Protein AF-A0A3D4P790-F1 (afdb_monomer)

Solvent-accessible surface area (backbone atoms only — not comparable to full-atom values): 13900 Å² total; per-residue (Å²): 134,55,72,66,60,38,50,48,47,56,58,43,21,45,82,64,76,47,66,65,59,53,48,52,39,51,53,47,63,27,51,54,92,67,88,77,87,65,95,48,101,52,74,46,68,59,56,55,47,48,44,50,51,56,46,29,74,79,32,62,64,46,53,61,51,44,66,64,42,41,82,70,26,43,79,64,24,32,53,50,43,31,45,48,40,17,60,73,48,52,75,68,48,22,55,54,42,62,72,50,62,76,92,74,59,47,74,34,38,51,35,22,50,70,75,44,65,56,76,74,89,78,67,85,75,86,86,52,74,67,54,52,56,50,28,51,36,47,25,21,46,68,54,49,61,61,39,56,51,54,52,55,47,62,73,69,48,74,43,73,61,52,48,54,51,32,52,62,42,55,62,81,52,88,65,44,70,80,43,42,64,64,52,50,52,50,49,51,48,39,31,74,78,67,68,45,45,70,57,90,46,40,68,66,64,87,69,66,56,62,59,61,48,63,74,42,96,58,38,85,71,74,62,43,66,66,50,65,54,47,63,64,59,62,75,73,74,85,130

Structure (mmCIF, N/CA/C/O backbone):
data_AF-A0A3D4P790-F1
#
_entry.id   AF-A0A3D4P790-F1
#
loop_
_atom_site.group_PDB
_atom_site.id
_atom_site.type_symbol
_atom_site.label_atom_id
_atom_site.label_alt_id
_atom_site.label_comp_id
_atom_site.label_asym_id
_atom_site.label_entity_id
_atom_site.label_seq_id
_atom_site.pdbx_PDB_ins_code
_atom_site.Cartn_x
_atom_site.Cartn_y
_atom_site.Cartn_z
_atom_site.occupancy
_atom_site.B_iso_or_equiv
_atom_site.auth_seq_id
_atom_site.auth_comp_id
_atom_site.auth_asym_id
_atom_site.auth_atom_id
_atom_site.pdbx_PDB_model_num
ATOM 1 N N . MET A 1 1 ? -3.700 6.413 -21.506 1.00 85.88 1 MET A N 1
ATOM 2 C CA . MET A 1 1 ? -4.625 6.181 -20.381 1.00 85.88 1 MET A CA 1
ATOM 3 C C . MET A 1 1 ? -5.121 7.525 -19.858 1.00 85.88 1 MET A C 1
ATOM 5 O O . MET A 1 1 ? -4.370 8.493 -19.948 1.00 85.88 1 MET A O 1
ATOM 9 N N . ASP A 1 2 ? -6.362 7.602 -19.383 1.00 87.69 2 ASP A N 1
ATOM 10 C CA . ASP A 1 2 ? -6.923 8.758 -18.671 1.00 87.69 2 ASP A CA 1
ATOM 11 C C . ASP A 1 2 ? -7.099 8.447 -17.168 1.00 87.69 2 ASP A C 1
ATOM 13 O O . ASP A 1 2 ? -6.770 7.354 -16.705 1.00 87.69 2 ASP A O 1
ATOM 17 N N . HIS A 1 3 ? -7.585 9.419 -16.391 1.00 85.50 3 HIS A N 1
ATOM 18 C CA . HIS A 1 3 ? -7.754 9.268 -14.941 1.00 85.50 3 HIS A CA 1
ATOM 19 C C . HIS A 1 3 ? -8.775 8.181 -14.563 1.00 85.50 3 HIS A C 1
ATOM 21 O O . HIS A 1 3 ? -8.599 7.493 -13.558 1.00 85.50 3 HIS A O 1
ATOM 27 N N . GLU A 1 4 ? -9.833 8.002 -15.357 1.00 87.69 4 GLU A N 1
ATOM 28 C CA . GLU A 1 4 ? -10.851 6.988 -15.084 1.00 87.69 4 GLU A CA 1
ATOM 29 C C . GLU A 1 4 ? -10.280 5.581 -15.271 1.00 87.69 4 GLU A C 1
ATOM 31 O O . GLU A 1 4 ? -10.393 4.750 -14.371 1.00 87.69 4 GLU A O 1
ATOM 36 N N . ALA A 1 5 ? -9.594 5.334 -16.387 1.00 89.75 5 ALA A N 1
ATOM 37 C CA . ALA A 1 5 ? -8.944 4.056 -16.658 1.00 89.75 5 ALA A CA 1
ATOM 38 C C . ALA A 1 5 ? -7.854 3.721 -15.621 1.00 89.75 5 ALA A C 1
ATOM 40 O O . ALA A 1 5 ? -7.709 2.562 -15.221 1.00 89.75 5 ALA A O 1
ATOM 41 N N . PHE A 1 6 ? -7.125 4.728 -15.129 1.00 91.38 6 PHE A N 1
ATOM 42 C CA . PHE A 1 6 ? -6.180 4.556 -14.024 1.00 91.38 6 PHE A CA 1
ATOM 43 C C . PHE A 1 6 ? -6.883 4.090 -12.739 1.00 91.38 6 PHE A C 1
ATOM 45 O O . PHE A 1 6 ? -6.495 3.080 -12.149 1.00 91.38 6 PHE A O 1
ATOM 52 N N . ASN A 1 7 ? -7.957 4.775 -12.334 1.00 88.81 7 ASN A N 1
ATOM 53 C CA . ASN A 1 7 ? -8.711 4.411 -11.133 1.00 88.81 7 ASN A CA 1
ATOM 54 C C . ASN A 1 7 ? -9.366 3.037 -11.261 1.00 88.81 7 ASN A C 1
ATOM 56 O O . ASN A 1 7 ? -9.316 2.254 -10.315 1.00 88.81 7 ASN A O 1
ATOM 60 N N . GLN A 1 8 ? -9.927 2.711 -12.427 1.00 90.19 8 GLN A N 1
ATOM 61 C CA . GLN A 1 8 ? -10.489 1.387 -12.682 1.00 90.19 8 GLN A CA 1
ATOM 62 C C . GLN A 1 8 ? -9.430 0.292 -12.534 1.00 90.19 8 GLN A C 1
ATOM 64 O O . GLN A 1 8 ? -9.713 -0.742 -11.928 1.00 90.19 8 GLN A O 1
ATOM 69 N N . THR A 1 9 ? -8.209 0.540 -13.018 1.00 92.81 9 THR A N 1
ATOM 70 C CA . THR A 1 9 ? -7.091 -0.396 -12.851 1.00 92.81 9 THR A CA 1
ATOM 71 C C . THR A 1 9 ? -6.809 -0.631 -11.370 1.00 92.81 9 THR A C 1
ATOM 73 O O . THR A 1 9 ? -6.786 -1.775 -10.941 1.00 92.81 9 THR A O 1
ATOM 76 N N . LEU A 1 10 ? -6.668 0.417 -10.550 1.00 90.94 10 LEU A N 1
ATOM 77 C CA . LEU A 1 10 ? -6.330 0.236 -9.131 1.00 90.94 10 LEU A CA 1
ATOM 78 C C . LEU A 1 10 ? -7.493 -0.269 -8.256 1.00 90.94 10 LEU A C 1
ATOM 80 O O . LEU A 1 10 ? -7.250 -0.912 -7.239 1.00 90.94 10 LEU A O 1
ATOM 84 N N . GLN A 1 11 ? -8.746 0.008 -8.620 1.00 90.94 11 GLN A N 1
ATOM 85 C CA . GLN A 1 11 ? -9.923 -0.388 -7.832 1.00 90.94 11 GLN A CA 1
ATOM 86 C C . GLN A 1 11 ? -10.453 -1.783 -8.179 1.00 90.94 11 GLN A C 1
ATOM 88 O O . GLN A 1 11 ? -11.090 -2.427 -7.346 1.00 90.94 11 GLN A O 1
ATOM 93 N N . PHE A 1 12 ? -10.233 -2.247 -9.411 1.00 92.81 12 PHE A N 1
ATOM 94 C CA . PHE A 1 12 ? -10.863 -3.466 -9.920 1.00 92.81 12 PHE A CA 1
ATOM 95 C C . PHE A 1 12 ? -9.886 -4.440 -10.581 1.00 92.81 12 PHE A C 1
ATOM 97 O O . PHE A 1 12 ? -10.346 -5.3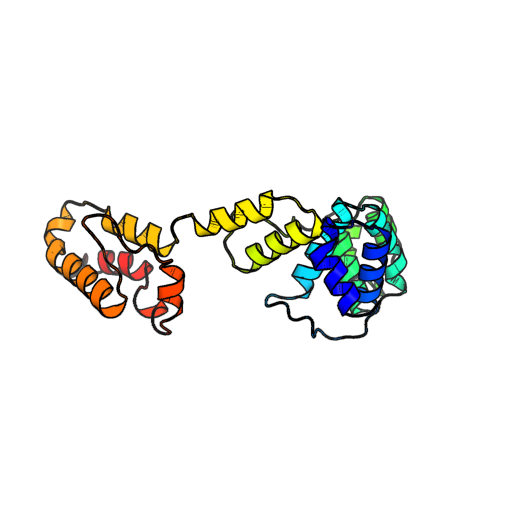65 -11.255 1.00 92.81 12 PHE A O 1
ATOM 104 N N . HIS A 1 13 ? -8.570 -4.292 -10.376 1.00 95.12 13 HIS A N 1
ATOM 105 C CA . HIS A 1 13 ? -7.567 -5.199 -10.954 1.00 95.12 13 HIS A CA 1
ATOM 106 C C . HIS A 1 13 ? -7.892 -6.668 -10.686 1.00 95.12 13 HIS A C 1
ATOM 108 O O . HIS A 1 13 ? -7.824 -7.480 -11.604 1.00 95.12 13 HIS A O 1
ATOM 114 N N . TYR A 1 14 ? -8.334 -7.003 -9.469 1.00 95.69 14 TYR A N 1
ATOM 115 C CA . TYR A 1 14 ? -8.668 -8.382 -9.097 1.00 95.69 14 TYR A CA 1
ATOM 116 C C . TYR A 1 14 ? -9.725 -9.038 -10.002 1.00 95.69 14 TYR A C 1
ATOM 118 O O . TYR A 1 14 ? -9.758 -10.260 -10.133 1.00 95.69 14 TYR A O 1
ATOM 126 N N 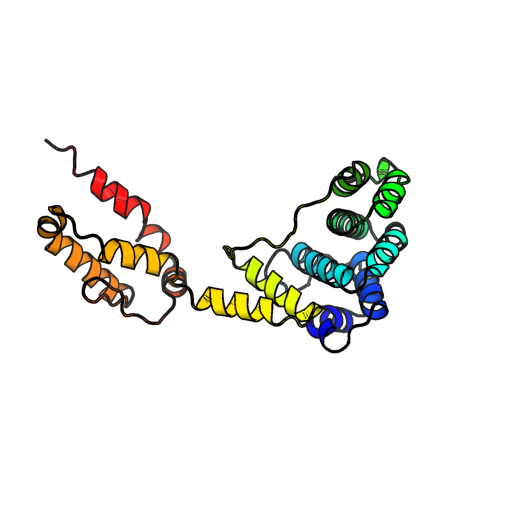. ARG A 1 15 ? -10.597 -8.244 -10.641 1.00 95.06 15 ARG A N 1
ATOM 127 C CA . ARG A 1 15 ? -11.652 -8.752 -11.533 1.00 95.06 15 ARG A CA 1
ATOM 128 C C . ARG A 1 15 ? -11.130 -9.127 -12.913 1.00 95.06 15 ARG A C 1
ATOM 130 O O . ARG A 1 15 ? -11.722 -9.978 -13.568 1.00 95.06 15 ARG A O 1
ATOM 137 N N . SER A 1 16 ? -10.069 -8.469 -13.368 1.00 93.06 16 SER A N 1
ATOM 138 C CA . SER A 1 16 ? -9.460 -8.710 -14.675 1.00 93.06 16 SER A CA 1
ATOM 139 C C . SER A 1 16 ? -7.957 -8.405 -14.623 1.00 93.06 16 SER A C 1
ATOM 141 O O . SER A 1 16 ? -7.524 -7.398 -15.191 1.00 93.06 16 SER A O 1
ATOM 143 N N . PRO A 1 17 ? -7.150 -9.252 -13.953 1.00 93.69 17 PRO A N 1
ATOM 144 C CA . PRO A 1 17 ? -5.736 -8.964 -13.744 1.00 93.69 17 PRO A CA 1
ATOM 145 C C . PRO A 1 17 ? -4.984 -8.895 -15.076 1.00 93.69 17 PRO A C 1
ATOM 147 O O . PRO A 1 17 ? -4.936 -9.878 -15.814 1.00 93.69 17 PRO A O 1
ATOM 150 N N . SER A 1 18 ? -4.357 -7.754 -15.369 1.00 95.44 18 SER A N 1
ATOM 151 C CA . SER A 1 18 ? -3.506 -7.582 -16.555 1.00 95.44 18 SER A CA 1
ATOM 152 C C . SER A 1 18 ? -2.185 -6.899 -16.185 1.00 95.44 18 SER A C 1
ATOM 154 O O . SER A 1 18 ? -2.206 -5.778 -15.664 1.00 95.44 18 SER A O 1
ATOM 156 N N . PRO A 1 19 ? -1.028 -7.540 -16.441 1.00 95.38 19 PRO A N 1
ATOM 157 C CA . PRO A 1 19 ? 0.268 -6.900 -16.238 1.00 95.38 19 PRO A CA 1
ATOM 158 C C . PRO A 1 19 ? 0.467 -5.699 -17.172 1.00 95.38 19 PRO A C 1
ATOM 160 O O . PRO A 1 19 ? 1.090 -4.717 -16.774 1.00 95.38 19 PRO A O 1
ATOM 163 N N . GLU A 1 20 ? -0.093 -5.734 -18.383 1.00 96.50 20 GLU A N 1
ATOM 164 C CA . GLU A 1 20 ? -0.032 -4.628 -19.341 1.00 96.50 20 GLU A CA 1
ATOM 165 C C . GLU A 1 20 ? -0.809 -3.410 -18.835 1.00 96.50 20 GLU A C 1
ATOM 167 O O . GLU A 1 20 ? -0.265 -2.308 -18.813 1.00 96.50 20 GLU A O 1
ATOM 172 N N . ALA A 1 21 ? -2.041 -3.605 -18.352 1.00 95.56 21 ALA A N 1
ATOM 173 C CA . ALA A 1 21 ? -2.839 -2.523 -17.777 1.00 95.56 21 ALA A CA 1
ATOM 174 C C . ALA A 1 21 ? -2.146 -1.896 -16.555 1.00 95.56 21 ALA A C 1
ATOM 176 O O . ALA A 1 21 ? -2.092 -0.673 -16.426 1.00 95.56 21 ALA A O 1
ATOM 177 N N . ALA A 1 22 ? -1.540 -2.720 -15.693 1.00 96.50 22 ALA A N 1
ATOM 178 C CA . ALA A 1 22 ? -0.764 -2.239 -14.554 1.00 96.50 22 ALA A CA 1
ATOM 179 C C . ALA A 1 22 ? 0.475 -1.431 -14.991 1.00 96.50 22 ALA A C 1
ATOM 181 O O . ALA A 1 22 ? 0.782 -0.394 -14.398 1.00 96.50 22 ALA A O 1
ATOM 182 N N . ALA A 1 23 ? 1.168 -1.864 -16.048 1.00 97.00 23 ALA A N 1
ATOM 183 C CA . ALA A 1 23 ? 2.312 -1.152 -16.611 1.00 97.00 23 ALA A CA 1
ATOM 184 C C . ALA A 1 23 ? 1.905 0.193 -17.236 1.00 97.00 23 ALA A C 1
ATOM 186 O O . ALA A 1 23 ? 2.596 1.199 -17.046 1.00 97.00 23 ALA A O 1
ATOM 187 N N . GLU A 1 24 ? 0.777 0.237 -17.948 1.00 95.94 24 GLU A N 1
ATOM 188 C CA . GLU A 1 24 ? 0.216 1.476 -18.493 1.00 95.94 24 GLU A CA 1
ATOM 189 C C . GLU A 1 24 ? -0.212 2.447 -17.389 1.00 95.94 24 GLU A C 1
ATOM 191 O O . GLU A 1 24 ? 0.076 3.642 -17.489 1.00 95.94 24 GLU A O 1
ATOM 196 N N . ALA A 1 25 ? -0.832 1.942 -16.320 1.00 95.19 25 ALA A N 1
ATOM 197 C CA . ALA A 1 25 ? -1.201 2.737 -15.155 1.00 95.19 25 ALA A CA 1
ATOM 198 C C . ALA A 1 25 ? 0.033 3.319 -14.454 1.00 95.19 25 ALA A C 1
ATOM 200 O O . ALA A 1 25 ? 0.042 4.505 -14.123 1.00 95.19 25 ALA A O 1
ATOM 201 N N . LEU A 1 26 ? 1.101 2.526 -14.283 1.00 95.75 26 LEU A N 1
ATOM 202 C CA . LEU A 1 26 ? 2.361 3.007 -13.711 1.00 95.75 26 LEU A CA 1
ATOM 203 C C . LEU A 1 26 ? 2.979 4.105 -14.579 1.00 95.75 26 LEU A C 1
ATOM 205 O O . LEU A 1 26 ? 3.324 5.167 -14.067 1.00 95.75 26 LEU A O 1
ATOM 209 N N . ARG A 1 27 ? 3.078 3.877 -15.896 1.00 95.31 27 ARG A N 1
ATOM 210 C CA . ARG A 1 27 ? 3.578 4.863 -16.868 1.00 95.31 27 ARG A CA 1
ATOM 211 C C . ARG A 1 27 ? 2.781 6.159 -16.796 1.00 95.31 27 ARG A C 1
ATOM 213 O O . ARG A 1 27 ? 3.377 7.232 -16.724 1.00 95.31 27 ARG A O 1
ATOM 220 N N . TRP A 1 28 ? 1.452 6.069 -16.804 1.00 92.50 28 TRP A N 1
ATOM 221 C CA . TRP A 1 28 ? 0.576 7.231 -16.686 1.00 92.50 28 TRP A CA 1
ATOM 222 C C . TRP A 1 28 ? 0.841 7.992 -15.384 1.00 92.50 28 TRP A C 1
ATOM 224 O O . TRP A 1 28 ? 1.079 9.195 -15.429 1.00 92.50 28 TRP A O 1
ATOM 234 N N . TRP A 1 29 ? 0.914 7.289 -14.251 1.00 91.62 29 TRP A N 1
ATOM 235 C CA . TRP A 1 29 ? 1.159 7.879 -12.934 1.00 91.62 29 TRP A CA 1
ATOM 236 C C . TRP A 1 29 ? 2.456 8.692 -12.869 1.00 91.62 29 TRP A C 1
ATOM 238 O O . TRP A 1 29 ? 2.455 9.822 -12.390 1.00 91.62 29 TRP A O 1
ATOM 248 N N . VAL A 1 30 ? 3.563 8.144 -13.378 1.00 92.62 30 VAL A N 1
ATOM 249 C CA . VAL A 1 30 ? 4.899 8.755 -13.225 1.00 92.62 30 VAL A CA 1
ATOM 250 C C . VAL A 1 30 ? 5.237 9.803 -14.288 1.00 92.62 30 VAL A C 1
ATOM 252 O O . VAL A 1 30 ? 6.198 10.558 -14.131 1.00 92.62 30 VAL A O 1
ATOM 255 N N . THR A 1 31 ? 4.456 9.862 -15.369 1.00 90.56 31 THR A N 1
ATOM 256 C CA . THR A 1 31 ? 4.621 10.856 -16.443 1.00 90.56 31 THR A CA 1
ATOM 257 C C . THR A 1 31 ? 3.583 11.975 -16.383 1.00 90.56 31 THR A C 1
ATOM 259 O O . THR A 1 31 ? 3.857 13.079 -16.862 1.00 90.56 31 THR A O 1
ATOM 262 N N . ALA A 1 32 ? 2.422 11.743 -15.760 1.00 82.38 32 ALA A N 1
ATOM 263 C CA . ALA A 1 32 ? 1.391 12.759 -15.598 1.00 82.38 32 ALA A CA 1
ATOM 264 C C . ALA A 1 32 ? 1.947 13.994 -14.872 1.00 82.38 32 ALA A C 1
ATOM 266 O O . ALA A 1 32 ? 2.549 13.916 -13.802 1.00 82.38 32 ALA A O 1
ATOM 267 N N . SER A 1 33 ? 1.736 15.173 -15.458 1.00 60.28 33 SER A N 1
ATOM 268 C CA . SER A 1 33 ? 2.217 16.455 -14.924 1.00 60.28 33 SER A CA 1
ATOM 269 C C . SER A 1 33 ? 1.292 17.031 -13.843 1.00 60.28 33 SER A C 1
ATOM 271 O O . SER A 1 33 ? 1.075 18.241 -13.807 1.00 60.28 33 SER A O 1
ATOM 273 N N . HIS A 1 34 ? 0.642 16.199 -13.025 1.00 62.22 34 HIS A N 1
ATOM 274 C CA . HIS A 1 34 ? -0.432 16.657 -12.139 1.00 62.22 34 HIS A CA 1
ATOM 275 C C . HIS A 1 34 ? 0.010 16.661 -10.671 1.00 62.22 34 HIS A C 1
ATOM 277 O O . HIS A 1 34 ? 0.253 15.594 -10.105 1.00 62.22 34 HIS A O 1
ATOM 283 N N . PRO A 1 35 ? 0.062 17.833 -10.008 1.00 49.44 35 PRO A N 1
ATOM 284 C CA . PRO A 1 35 ? 0.069 17.880 -8.558 1.00 49.44 35 PRO A CA 1
ATOM 285 C C . PRO A 1 35 ? -1.325 17.464 -8.068 1.00 49.44 35 PRO A C 1
ATOM 287 O O . PRO A 1 35 ? -2.250 18.264 -8.051 1.00 49.44 35 PRO A O 1
ATOM 290 N N . MET A 1 36 ? -1.466 16.177 -7.743 1.00 52.50 36 MET A N 1
ATOM 291 C CA . MET A 1 36 ? -2.461 15.603 -6.829 1.00 52.50 36 MET A CA 1
ATOM 292 C C . MET A 1 36 ? -3.847 16.286 -6.786 1.00 52.50 36 MET A C 1
ATOM 294 O O . MET A 1 36 ? -4.139 17.065 -5.882 1.00 52.50 36 MET A O 1
ATOM 298 N N . GLN A 1 37 ? -4.748 15.891 -7.686 1.00 45.75 37 GLN A N 1
ATOM 299 C CA . GLN A 1 37 ? -6.198 15.903 -7.418 1.00 45.75 37 GLN A CA 1
ATOM 300 C C . GLN A 1 37 ? -6.740 14.473 -7.347 1.00 45.75 37 GLN A C 1
ATOM 302 O O . GLN A 1 37 ? -7.826 14.171 -7.825 1.00 45.75 37 GLN A O 1
ATOM 307 N N . VAL A 1 38 ? -5.947 13.559 -6.791 1.00 49.88 38 VAL A N 1
ATOM 308 C CA . VAL A 1 38 ? -6.438 12.216 -6.512 1.00 49.88 38 VAL A CA 1
ATOM 309 C C . VAL A 1 38 ? -7.079 12.279 -5.136 1.00 49.88 38 VAL A C 1
ATOM 311 O O . VAL A 1 38 ? -6.377 12.451 -4.137 1.00 49.88 38 VAL A O 1
ATOM 314 N N . GLU A 1 39 ? -8.409 12.241 -5.100 1.00 42.12 39 GLU A N 1
ATOM 315 C CA . GLU A 1 39 ? -9.221 12.229 -3.882 1.00 42.12 39 GLU A CA 1
ATOM 316 C C . GLU A 1 39 ? -8.989 10.922 -3.105 1.00 42.12 39 GLU A C 1
ATOM 318 O O . GLU A 1 39 ? -9.809 10.011 -3.115 1.00 42.12 39 GLU A O 1
ATOM 323 N N . PHE A 1 40 ? -7.848 10.805 -2.426 1.00 43.56 40 PHE A N 1
ATOM 324 C CA . PHE A 1 40 ? -7.662 9.821 -1.366 1.00 43.56 40 PHE A CA 1
ATOM 325 C C . PHE A 1 40 ? -7.430 10.561 -0.047 1.00 43.56 40 PHE A C 1
ATOM 327 O O . PHE A 1 40 ? -6.545 11.410 0.067 1.00 43.56 40 PHE A O 1
ATOM 334 N N . HIS A 1 41 ? -8.238 10.242 0.965 1.00 40.78 41 HIS A N 1
ATOM 335 C CA . HIS A 1 41 ? -8.270 10.913 2.272 1.00 40.78 41 HIS A CA 1
ATOM 336 C C . HIS A 1 41 ? -7.115 10.542 3.233 1.00 40.78 41 HIS A C 1
ATOM 338 O O . HIS A 1 41 ? -7.171 10.816 4.428 1.00 40.78 41 HIS A O 1
ATOM 344 N N . ALA A 1 42 ? -6.007 10.023 2.715 1.00 47.16 42 ALA A N 1
ATOM 345 C CA . ALA A 1 42 ? -4.717 9.900 3.392 1.00 47.16 42 ALA A CA 1
ATOM 346 C C . ALA A 1 42 ? -3.625 10.117 2.340 1.00 47.16 42 ALA A C 1
ATOM 348 O O . ALA A 1 42 ? -3.904 9.871 1.173 1.00 47.16 42 ALA A O 1
ATOM 349 N N . ASN A 1 43 ? -2.420 10.576 2.725 1.00 59.19 43 ASN A N 1
ATOM 350 C CA . ASN A 1 43 ? -1.315 10.950 1.816 1.00 59.19 43 ASN A CA 1
ATOM 351 C C . ASN A 1 43 ? -1.313 10.097 0.519 1.00 59.19 43 ASN A C 1
ATOM 353 O O . ASN A 1 43 ? -0.787 8.979 0.545 1.00 59.19 43 ASN A O 1
ATOM 357 N N . PRO A 1 44 ? -1.925 10.582 -0.585 1.00 60.38 44 PRO A N 1
ATOM 358 C CA . PRO A 1 44 ? -2.368 9.739 -1.705 1.00 60.38 44 PRO A CA 1
ATOM 359 C C . PRO A 1 44 ? -1.202 9.014 -2.372 1.00 60.38 44 PRO A C 1
ATOM 361 O O . PRO A 1 44 ? -1.348 7.903 -2.875 1.00 60.38 44 PRO A O 1
ATOM 364 N N . CYS A 1 45 ? -0.008 9.600 -2.287 1.00 67.44 45 CYS A N 1
ATOM 365 C CA . CYS A 1 45 ? 1.228 9.004 -2.764 1.00 67.44 45 CYS A CA 1
ATOM 366 C C . CYS A 1 45 ? 1.552 7.664 -2.087 1.00 67.44 45 CYS A C 1
ATOM 368 O O . CYS A 1 45 ? 2.083 6.780 -2.748 1.00 67.44 45 CYS A O 1
ATOM 370 N N . ASN A 1 46 ? 1.247 7.489 -0.795 1.00 78.44 46 ASN A N 1
ATOM 371 C CA . ASN A 1 46 ? 1.530 6.237 -0.085 1.00 78.44 46 ASN A CA 1
ATOM 372 C C . ASN A 1 46 ? 0.533 5.126 -0.445 1.00 78.44 46 ASN A C 1
ATOM 374 O O . ASN A 1 46 ? 0.941 3.970 -0.520 1.00 78.44 46 ASN A O 1
ATOM 378 N N . LEU A 1 47 ? -0.739 5.463 -0.690 1.00 84.06 47 LEU A N 1
ATOM 379 C CA . LEU A 1 47 ? -1.750 4.488 -1.113 1.00 84.06 47 LEU A CA 1
ATOM 380 C C . LEU A 1 47 ? -1.469 3.986 -2.525 1.00 84.06 47 LEU A C 1
ATOM 382 O O . LEU A 1 47 ? -1.415 2.781 -2.745 1.00 84.06 47 LEU A O 1
ATOM 386 N N . VAL A 1 48 ? -1.190 4.897 -3.461 1.00 90.31 48 VAL A N 1
ATOM 387 C CA . VAL A 1 48 ? -0.838 4.513 -4.834 1.00 90.31 48 VAL A CA 1
ATOM 388 C C . VAL A 1 48 ? 0.484 3.740 -4.871 1.00 90.31 48 VAL A C 1
ATOM 390 O O . VAL A 1 48 ? 0.583 2.732 -5.565 1.00 90.31 48 VAL A O 1
ATOM 393 N N . LEU A 1 49 ? 1.484 4.145 -4.078 1.00 92.06 49 LEU A N 1
ATOM 394 C CA . LEU A 1 49 ? 2.718 3.370 -3.905 1.00 92.06 49 LEU A CA 1
ATOM 395 C C . LEU A 1 49 ? 2.422 1.945 -3.429 1.00 92.06 49 LEU A C 1
ATOM 397 O O . LEU A 1 49 ? 2.946 0.994 -4.002 1.00 92.06 49 LEU A O 1
ATOM 401 N N . TYR A 1 50 ? 1.580 1.795 -2.406 1.00 92.38 50 TYR A N 1
ATOM 402 C CA . TYR A 1 50 ? 1.222 0.483 -1.883 1.00 92.38 50 TYR A CA 1
ATOM 403 C C . TYR A 1 50 ? 0.447 -0.363 -2.899 1.00 92.38 50 TYR A C 1
ATOM 405 O O . TYR A 1 50 ? 0.759 -1.539 -3.062 1.00 92.38 50 TYR A O 1
ATOM 413 N N . ALA A 1 51 ? -0.472 0.241 -3.656 1.00 94.00 51 ALA A N 1
ATOM 414 C CA . ALA A 1 51 ? -1.174 -0.435 -4.744 1.00 94.00 51 ALA A CA 1
ATOM 415 C C . ALA A 1 51 ? -0.190 -1.017 -5.771 1.00 94.00 51 ALA A C 1
ATOM 417 O O . ALA A 1 51 ? -0.298 -2.186 -6.138 1.00 94.00 51 ALA A O 1
ATOM 418 N N . PHE A 1 52 ? 0.817 -0.238 -6.184 1.00 96.38 52 PHE A N 1
ATOM 419 C CA . PHE A 1 52 ? 1.844 -0.729 -7.103 1.00 96.38 52 PHE A CA 1
ATOM 420 C C . PHE A 1 52 ? 2.750 -1.796 -6.486 1.00 96.38 52 PHE A C 1
ATOM 422 O O . PHE A 1 52 ? 3.166 -2.702 -7.202 1.00 96.38 52 PHE A O 1
ATOM 429 N N . ILE A 1 53 ? 3.021 -1.745 -5.177 1.00 95.56 53 ILE A N 1
ATOM 430 C CA . ILE A 1 53 ? 3.731 -2.822 -4.469 1.00 95.56 53 ILE A CA 1
ATOM 431 C C . ILE A 1 53 ? 2.935 -4.130 -4.561 1.00 95.56 53 ILE A C 1
ATOM 433 O O . ILE A 1 53 ? 3.488 -5.130 -5.009 1.00 95.56 53 ILE A O 1
ATOM 437 N N . CYS A 1 54 ? 1.637 -4.114 -4.240 1.00 95.69 54 CYS A N 1
ATOM 438 C CA . CYS A 1 54 ? 0.770 -5.289 -4.384 1.00 95.69 54 CYS A CA 1
ATOM 439 C C . CYS A 1 54 ? 0.704 -5.776 -5.841 1.00 95.69 54 CYS A C 1
ATOM 441 O O . CYS A 1 54 ? 0.777 -6.973 -6.110 1.00 95.69 54 CYS A O 1
ATOM 443 N N . LEU A 1 55 ? 0.615 -4.853 -6.804 1.00 97.31 55 LEU A N 1
ATOM 444 C CA . LEU A 1 55 ? 0.637 -5.200 -8.225 1.00 97.31 55 LEU A CA 1
ATOM 445 C C . LEU A 1 55 ? 1.950 -5.872 -8.629 1.00 97.31 55 LEU A C 1
ATOM 447 O O . LEU A 1 55 ? 1.915 -6.798 -9.428 1.00 97.31 55 LEU A O 1
ATOM 451 N N . ALA A 1 56 ? 3.091 -5.443 -8.091 1.00 96.88 56 ALA A N 1
ATOM 452 C CA . ALA A 1 56 ? 4.395 -6.034 -8.383 1.00 96.88 56 ALA A CA 1
ATOM 453 C C . ALA A 1 56 ? 4.568 -7.431 -7.774 1.00 96.88 56 ALA A C 1
ATOM 455 O O . ALA A 1 56 ? 5.265 -8.262 -8.351 1.00 96.88 56 ALA A O 1
ATOM 456 N N . GLU A 1 57 ? 3.916 -7.706 -6.642 1.00 94.56 57 GLU A N 1
ATOM 457 C CA . GLU A 1 57 ? 3.854 -9.055 -6.070 1.00 94.56 57 GLU A CA 1
ATOM 458 C C . GLU A 1 57 ? 3.072 -10.017 -6.983 1.00 94.56 57 GLU A C 1
ATOM 460 O O . GLU A 1 57 ? 3.475 -11.168 -7.145 1.00 94.56 57 GLU A O 1
ATOM 465 N N . LEU A 1 58 ? 2.000 -9.541 -7.632 1.00 96.12 58 LEU A N 1
ATOM 466 C CA . LEU A 1 58 ? 1.246 -10.315 -8.630 1.00 96.12 58 LEU A CA 1
ATOM 467 C C . LEU A 1 58 ? 1.966 -10.396 -9.984 1.00 96.12 58 LEU A C 1
ATOM 469 O O . LEU A 1 58 ? 1.951 -11.435 -10.641 1.00 96.12 58 LEU A O 1
ATOM 473 N N . HIS A 1 59 ? 2.593 -9.293 -10.393 1.00 97.12 59 HIS A N 1
ATOM 474 C CA . HIS A 1 59 ? 3.208 -9.090 -11.702 1.00 97.12 59 HIS A CA 1
ATOM 475 C C . HIS A 1 59 ? 4.656 -8.600 -11.547 1.00 97.12 59 HIS A C 1
ATOM 477 O O . HIS A 1 59 ? 4.929 -7.409 -11.733 1.00 97.12 59 HIS A O 1
ATOM 483 N N . PRO A 1 60 ? 5.625 -9.497 -11.267 1.00 97.00 60 PRO A N 1
ATOM 484 C CA . PRO A 1 60 ? 7.024 -9.110 -11.041 1.00 97.00 60 PRO A CA 1
ATOM 485 C C . PRO A 1 60 ? 7.686 -8.379 -12.219 1.00 97.00 60 PRO A C 1
ATOM 487 O O . PRO A 1 60 ? 8.684 -7.679 -12.044 1.00 97.00 60 PRO A O 1
ATOM 490 N N . SER A 1 61 ? 7.123 -8.494 -13.427 1.00 96.88 61 SER A N 1
ATOM 491 C CA . SER A 1 61 ? 7.548 -7.728 -14.604 1.00 96.88 61 SER A CA 1
ATOM 492 C C . SER A 1 61 ? 7.480 -6.212 -14.390 1.00 96.88 61 SER A C 1
ATOM 494 O O . SER A 1 61 ? 8.291 -5.494 -14.978 1.00 96.88 61 SER A O 1
ATOM 496 N N . LEU A 1 62 ? 6.608 -5.721 -13.498 1.00 97.56 62 LEU A N 1
ATOM 497 C CA . LEU A 1 62 ? 6.502 -4.298 -13.162 1.00 97.56 62 LEU A CA 1
ATOM 498 C C . LEU A 1 62 ? 7.792 -3.721 -12.578 1.00 97.56 62 LEU A C 1
ATOM 500 O O . LEU A 1 62 ? 8.064 -2.538 -12.774 1.00 97.56 62 LEU A O 1
ATOM 504 N N . ILE A 1 63 ? 8.624 -4.541 -11.928 1.00 97.88 63 ILE A N 1
ATOM 505 C CA . ILE A 1 63 ? 9.946 -4.116 -11.451 1.00 97.88 63 ILE A CA 1
ATOM 506 C C . ILE A 1 63 ? 10.796 -3.674 -12.650 1.00 97.88 63 ILE A C 1
ATOM 508 O O . ILE A 1 63 ? 11.307 -2.556 -12.670 1.00 97.88 63 ILE A O 1
ATOM 512 N N . ARG A 1 64 ? 10.865 -4.490 -13.709 1.00 97.56 64 ARG A N 1
ATOM 513 C CA . ARG A 1 64 ? 11.616 -4.143 -14.929 1.00 97.56 64 ARG A CA 1
ATOM 514 C C . ARG A 1 64 ? 10.989 -2.966 -15.672 1.00 97.56 64 ARG A C 1
ATOM 516 O O . ARG A 1 64 ? 11.708 -2.094 -16.151 1.00 97.56 64 ARG A O 1
ATOM 523 N N . THR A 1 65 ? 9.659 -2.909 -15.743 1.00 97.44 65 THR A N 1
ATOM 524 C CA . THR A 1 65 ? 8.947 -1.764 -16.327 1.00 97.44 65 THR A CA 1
ATOM 525 C C . THR A 1 65 ? 9.299 -0.465 -15.604 1.00 97.44 65 THR A C 1
ATOM 527 O O . THR A 1 65 ? 9.570 0.541 -16.252 1.00 97.44 65 THR A O 1
ATOM 530 N N . SER A 1 66 ? 9.353 -0.477 -14.271 1.00 97.12 66 SER A N 1
ATOM 531 C CA . SER A 1 66 ? 9.669 0.713 -13.477 1.00 97.12 66 SER A CA 1
ATOM 532 C C . SER A 1 66 ? 11.088 1.242 -13.734 1.00 97.12 66 SER A C 1
ATOM 534 O O . SER A 1 66 ? 11.291 2.450 -13.839 1.00 97.12 66 SER A O 1
ATOM 536 N N . GLU A 1 67 ? 12.058 0.349 -13.935 1.00 96.75 67 GLU A N 1
ATOM 537 C CA . GLU A 1 67 ? 13.443 0.699 -14.270 1.00 96.75 67 GLU A CA 1
ATOM 538 C C . GLU A 1 67 ? 13.580 1.329 -15.660 1.00 96.75 67 GLU A C 1
ATOM 540 O O . GLU A 1 67 ? 14.406 2.226 -15.850 1.00 96.75 67 GLU A O 1
ATOM 545 N N . GLN A 1 68 ? 12.777 0.862 -16.623 1.00 96.00 68 GLN A N 1
ATOM 546 C CA . GLN A 1 68 ? 12.705 1.414 -17.980 1.00 96.00 68 GLN A CA 1
ATOM 547 C C . GLN A 1 68 ? 12.039 2.794 -17.982 1.00 96.00 68 GLN A C 1
ATOM 549 O O . GLN A 1 68 ? 12.530 3.716 -18.626 1.00 96.00 68 GLN A O 1
ATOM 554 N N . LEU A 1 69 ? 10.956 2.951 -17.215 1.00 96.00 69 LEU A N 1
ATOM 555 C CA . LEU A 1 69 ? 10.204 4.203 -17.114 1.00 96.00 69 LEU A CA 1
ATOM 556 C C . LEU A 1 69 ? 10.962 5.326 -16.404 1.00 96.00 69 LEU A C 1
ATOM 558 O O . LEU A 1 69 ? 10.581 6.483 -16.542 1.00 96.00 69 LEU A O 1
ATOM 562 N N . TYR A 1 70 ? 12.014 5.016 -15.647 1.00 94.69 70 TYR A N 1
ATOM 563 C CA . TYR A 1 70 ? 12.726 6.001 -14.831 1.00 94.69 70 TYR A CA 1
ATOM 564 C C . TYR A 1 70 ? 13.244 7.203 -15.632 1.00 94.69 70 TYR A C 1
ATOM 566 O O . TYR A 1 70 ? 13.103 8.340 -15.194 1.00 94.69 70 TYR A O 1
ATOM 574 N N . GLU A 1 71 ? 13.807 6.971 -16.818 1.00 91.31 71 GLU A N 1
ATOM 575 C CA . GLU A 1 71 ? 14.325 8.056 -17.668 1.00 91.31 71 GLU A CA 1
ATOM 576 C C . GLU A 1 71 ? 13.209 8.847 -18.365 1.00 91.31 71 GLU A C 1
ATOM 578 O O . GLU A 1 71 ? 13.401 9.996 -18.751 1.00 91.31 71 GLU A O 1
ATOM 583 N N . GLU A 1 72 ? 12.035 8.238 -18.531 1.00 92.44 72 GLU A N 1
ATOM 584 C CA . GLU A 1 72 ? 10.868 8.869 -19.154 1.00 92.44 72 GLU A CA 1
ATOM 585 C C . GLU A 1 72 ? 10.027 9.666 -18.143 1.00 92.44 72 GLU A C 1
ATOM 587 O O . GLU A 1 72 ? 9.246 10.542 -18.522 1.00 92.44 72 GLU A O 1
ATOM 592 N N . ALA A 1 73 ? 10.156 9.347 -16.854 1.00 91.94 73 ALA A N 1
ATOM 593 C CA . ALA A 1 73 ? 9.418 9.976 -15.774 1.00 91.94 73 ALA A CA 1
ATOM 594 C C . ALA A 1 73 ? 9.902 11.409 -15.504 1.00 91.94 73 ALA A C 1
ATOM 596 O O . ALA A 1 73 ? 11.074 11.748 -15.664 1.00 91.94 73 ALA A O 1
ATOM 597 N N . ASN A 1 74 ? 8.991 12.258 -15.021 1.00 88.31 74 ASN A N 1
ATOM 598 C CA . ASN A 1 74 ? 9.378 13.567 -14.494 1.00 88.31 74 ASN A CA 1
ATOM 599 C C . ASN A 1 74 ? 10.125 13.416 -13.149 1.00 88.31 74 ASN A C 1
ATOM 601 O O . ASN A 1 74 ? 10.149 12.334 -12.565 1.00 88.31 74 ASN A O 1
ATOM 605 N N . SER A 1 75 ? 10.717 14.492 -12.620 1.00 87.06 75 SER A N 1
ATOM 606 C CA . SER A 1 75 ? 11.532 14.431 -11.390 1.00 87.06 75 SER A CA 1
ATOM 607 C C . SER A 1 75 ? 10.786 13.856 -10.179 1.00 87.06 75 SER A C 1
ATOM 609 O O . SER A 1 75 ? 11.363 13.136 -9.362 1.00 87.06 75 SER A O 1
ATOM 611 N N . TRP A 1 76 ? 9.487 14.135 -10.067 1.00 87.06 76 TRP A N 1
ATOM 612 C CA . TRP A 1 76 ? 8.644 13.548 -9.032 1.00 87.06 76 TRP A CA 1
ATOM 613 C C . TRP A 1 76 ? 8.407 12.052 -9.281 1.00 87.06 76 TRP A C 1
ATOM 615 O O . TRP A 1 76 ? 8.556 11.247 -8.362 1.00 87.06 76 TRP A O 1
ATOM 625 N N . GLY A 1 77 ? 8.110 11.669 -10.525 1.00 90.31 77 GLY A N 1
ATOM 626 C CA . GLY A 1 77 ? 7.916 10.283 -10.940 1.00 90.31 77 GLY A CA 1
ATOM 627 C C . GLY A 1 77 ? 9.174 9.436 -10.748 1.00 90.31 77 GLY A C 1
ATOM 628 O O . GLY A 1 77 ? 9.083 8.310 -10.272 1.00 90.31 77 GLY A O 1
ATOM 629 N N . GLN A 1 78 ? 10.357 9.995 -11.001 1.00 91.81 78 GLN A N 1
ATOM 630 C CA . GLN A 1 78 ? 11.643 9.375 -10.671 1.00 91.81 78 GLN A CA 1
ATOM 631 C C . GLN A 1 78 ? 11.775 9.101 -9.169 1.00 91.81 78 GLN A C 1
ATOM 633 O O . GLN A 1 78 ? 12.145 7.996 -8.768 1.00 91.81 78 GLN A O 1
ATOM 638 N N . GLY A 1 79 ? 11.407 10.070 -8.324 1.00 89.38 79 GLY A N 1
ATOM 639 C CA . GLY A 1 79 ? 11.338 9.876 -6.874 1.00 89.38 79 GLY A CA 1
ATOM 640 C C . GLY A 1 79 ? 10.370 8.757 -6.476 1.00 89.38 79 GLY A C 1
ATOM 641 O O . GLY A 1 79 ? 10.713 7.902 -5.660 1.00 89.38 79 GLY A O 1
ATOM 642 N N . PHE A 1 80 ? 9.187 8.714 -7.094 1.00 92.00 80 PHE A N 1
ATOM 643 C CA . PHE A 1 80 ? 8.202 7.657 -6.870 1.00 92.00 80 PHE A CA 1
ATOM 644 C C . PHE A 1 80 ? 8.736 6.273 -7.268 1.00 92.00 80 PHE A C 1
ATOM 646 O O . PHE A 1 80 ? 8.645 5.337 -6.477 1.00 92.00 80 PHE A O 1
ATOM 653 N N . LEU A 1 81 ? 9.325 6.142 -8.461 1.00 94.94 81 LEU A N 1
ATOM 654 C CA . LEU A 1 81 ? 9.872 4.883 -8.975 1.00 94.94 81 LEU A CA 1
ATOM 655 C C . LEU A 1 81 ? 11.037 4.377 -8.124 1.00 94.94 81 LEU A C 1
ATOM 657 O O . LEU A 1 81 ? 11.087 3.191 -7.807 1.00 94.94 81 LEU A O 1
ATOM 661 N N . ALA A 1 82 ? 11.941 5.267 -7.703 1.00 94.06 82 ALA A N 1
ATOM 662 C CA . ALA A 1 82 ? 13.023 4.919 -6.788 1.00 94.06 82 ALA A CA 1
ATOM 663 C C . ALA A 1 82 ? 12.480 4.366 -5.465 1.00 94.06 82 ALA A C 1
ATOM 665 O O . ALA A 1 82 ? 12.946 3.334 -4.986 1.00 94.06 82 ALA A O 1
ATOM 666 N N . ARG A 1 83 ? 11.458 5.017 -4.898 1.00 93.25 83 ARG A N 1
ATOM 667 C CA . ARG A 1 83 ? 10.810 4.564 -3.665 1.00 93.25 83 ARG A CA 1
ATOM 668 C C . ARG A 1 83 ? 10.089 3.231 -3.840 1.00 93.25 83 ARG A C 1
ATOM 670 O O . ARG A 1 83 ? 10.222 2.359 -2.988 1.00 93.25 83 ARG A O 1
ATOM 677 N N . PHE A 1 84 ? 9.359 3.059 -4.938 1.00 95.44 84 PHE A N 1
ATOM 678 C CA . PHE A 1 84 ? 8.714 1.800 -5.309 1.00 95.44 84 PHE A CA 1
ATOM 679 C C . PHE A 1 84 ? 9.729 0.657 -5.393 1.00 95.44 84 PHE A C 1
ATOM 681 O O . PHE A 1 84 ? 9.595 -0.341 -4.684 1.00 95.44 84 PHE A O 1
ATOM 688 N N . LEU A 1 85 ? 10.803 0.837 -6.162 1.00 96.50 85 LEU A N 1
ATOM 689 C CA . LEU A 1 85 ? 11.883 -0.140 -6.264 1.00 96.50 85 LEU A CA 1
ATOM 690 C C . LEU A 1 85 ? 12.551 -0.397 -4.908 1.00 96.50 85 LEU A C 1
ATOM 692 O O . LEU A 1 85 ? 12.879 -1.535 -4.600 1.00 96.50 85 LEU A O 1
ATOM 696 N N . ALA A 1 86 ? 12.694 0.606 -4.045 1.00 94.81 86 ALA A N 1
ATOM 697 C CA . ALA A 1 86 ? 13.241 0.411 -2.703 1.00 94.81 86 ALA A CA 1
ATOM 698 C C . ALA A 1 86 ? 12.373 -0.488 -1.794 1.00 94.81 86 ALA A C 1
ATOM 700 O O . ALA A 1 86 ? 12.873 -0.966 -0.773 1.00 94.81 86 ALA A O 1
ATOM 701 N N . HIS A 1 87 ? 11.112 -0.751 -2.157 1.00 94.25 87 HIS A N 1
ATOM 702 C CA . HIS A 1 87 ? 10.266 -1.755 -1.507 1.00 94.25 87 HIS A CA 1
ATOM 703 C C . HIS A 1 87 ? 10.336 -3.132 -2.184 1.00 94.25 87 HIS A C 1
ATOM 705 O O . HIS A 1 87 ? 10.423 -4.133 -1.478 1.00 94.25 87 HIS A O 1
ATOM 711 N N . VAL A 1 88 ? 10.291 -3.199 -3.522 1.00 95.38 88 VAL A N 1
ATOM 712 C CA . VAL A 1 88 ? 10.087 -4.475 -4.251 1.00 95.38 88 VAL A CA 1
ATOM 713 C C . VAL A 1 88 ? 11.249 -4.921 -5.135 1.00 95.38 88 VAL A C 1
ATOM 715 O O . VAL A 1 88 ? 11.255 -6.048 -5.617 1.00 95.38 88 VAL A O 1
ATOM 718 N N . GLY A 1 89 ? 12.224 -4.051 -5.378 1.00 94.50 89 GLY A N 1
ATOM 719 C CA . GLY A 1 89 ? 13.344 -4.304 -6.276 1.00 94.50 89 GLY A CA 1
ATOM 720 C C . GLY A 1 89 ? 14.229 -5.451 -5.795 1.00 94.50 89 GLY A C 1
ATOM 721 O O . GLY A 1 89 ? 14.393 -5.688 -4.596 1.00 94.50 89 GLY A O 1
ATOM 722 N N . ASP A 1 90 ? 14.861 -6.134 -6.738 1.00 95.12 90 ASP A N 1
ATOM 723 C CA . ASP A 1 90 ? 15.739 -7.283 -6.498 1.00 95.12 90 ASP A CA 1
ATOM 724 C C . ASP A 1 90 ? 17.222 -6.914 -6.737 1.00 95.12 90 ASP A C 1
ATOM 726 O O . ASP A 1 90 ? 17.568 -5.746 -6.916 1.00 95.12 90 ASP A O 1
ATOM 730 N N . THR A 1 91 ? 18.120 -7.902 -6.758 1.00 95.81 91 THR A N 1
ATOM 731 C CA . THR A 1 91 ? 19.559 -7.694 -7.017 1.00 95.81 91 THR A CA 1
ATOM 732 C C . THR A 1 91 ? 19.853 -7.052 -8.381 1.00 95.81 91 THR A C 1
ATOM 734 O O . THR A 1 91 ? 20.819 -6.297 -8.528 1.00 95.81 91 THR A O 1
ATOM 737 N N . ALA A 1 92 ? 19.024 -7.300 -9.398 1.00 96.38 92 ALA A N 1
ATOM 738 C CA . ALA A 1 92 ? 19.172 -6.625 -10.682 1.00 96.38 92 ALA A CA 1
ATOM 739 C C . ALA A 1 92 ? 18.776 -5.143 -10.572 1.00 96.38 92 ALA A C 1
ATOM 741 O O . ALA A 1 92 ? 19.433 -4.300 -11.183 1.00 96.38 92 ALA A O 1
ATOM 742 N N . SER A 1 93 ? 17.793 -4.803 -9.730 1.00 96.62 93 SER A N 1
ATOM 743 C CA . SER A 1 93 ? 17.455 -3.407 -9.415 1.00 96.62 93 SER A CA 1
ATOM 744 C C . SER A 1 93 ? 18.561 -2.684 -8.646 1.00 96.62 93 SER A C 1
ATOM 746 O O . SER A 1 93 ? 18.793 -1.500 -8.874 1.00 96.62 93 SER A O 1
ATOM 748 N N . GLU A 1 94 ? 19.303 -3.379 -7.783 1.00 95.69 94 GLU A N 1
ATOM 749 C CA . GLU A 1 94 ? 20.483 -2.817 -7.100 1.00 95.69 94 GLU A CA 1
ATOM 750 C C . GLU A 1 94 ? 21.582 -2.463 -8.102 1.00 95.69 94 GLU A C 1
ATOM 752 O O . GLU A 1 94 ? 22.139 -1.365 -8.073 1.00 95.69 94 GLU A O 1
ATOM 757 N N . THR A 1 95 ? 21.848 -3.381 -9.034 1.00 95.50 95 THR A N 1
ATOM 758 C CA . THR A 1 95 ? 22.829 -3.181 -10.107 1.00 95.50 95 THR A CA 1
ATOM 759 C C . THR A 1 95 ? 22.406 -2.027 -11.016 1.00 95.50 95 THR A C 1
ATOM 761 O O . THR A 1 95 ? 23.211 -1.153 -11.334 1.00 95.50 95 THR A O 1
ATOM 764 N N . TRP A 1 96 ? 21.126 -1.981 -11.393 1.00 95.88 96 TRP A N 1
ATOM 765 C CA . TRP A 1 96 ? 20.546 -0.874 -12.149 1.00 95.88 96 TRP A CA 1
ATOM 766 C C . TRP A 1 96 ? 20.704 0.464 -11.413 1.00 95.88 96 TRP A C 1
ATOM 768 O O . TRP A 1 96 ? 21.155 1.436 -12.019 1.00 95.88 96 TRP A O 1
ATOM 778 N N . ALA A 1 97 ? 20.421 0.511 -10.107 1.00 94.69 97 ALA A N 1
ATOM 779 C CA . ALA A 1 97 ? 20.551 1.721 -9.294 1.00 94.69 97 ALA A CA 1
ATOM 780 C C . ALA A 1 97 ? 22.015 2.175 -9.160 1.00 94.69 97 ALA A C 1
ATOM 782 O O . ALA A 1 97 ? 22.288 3.379 -9.124 1.00 94.69 97 ALA A O 1
ATOM 783 N N . GLY A 1 98 ? 22.961 1.231 -9.115 1.00 93.25 98 GLY A N 1
ATOM 784 C CA . GLY A 1 98 ? 24.403 1.497 -9.111 1.00 93.25 98 GLY A CA 1
ATOM 785 C C . GLY A 1 98 ? 24.922 2.137 -10.402 1.00 93.25 98 GLY A C 1
ATOM 786 O O . GLY A 1 98 ? 25.910 2.862 -10.360 1.00 93.25 98 GLY A O 1
ATOM 787 N N . ASN A 1 99 ? 24.228 1.935 -11.525 1.00 92.44 99 ASN A N 1
ATOM 788 C CA . ASN A 1 99 ? 24.585 2.524 -12.820 1.00 92.44 99 ASN A CA 1
ATOM 789 C C . ASN A 1 99 ? 23.994 3.928 -13.044 1.00 92.44 99 ASN A C 1
ATOM 791 O O . ASN A 1 99 ? 24.268 4.548 -14.071 1.00 92.44 99 ASN A O 1
ATOM 795 N N . LYS A 1 100 ? 23.161 4.432 -12.123 1.00 91.81 100 LYS A N 1
ATOM 796 C CA . LYS A 1 100 ? 22.596 5.789 -12.203 1.00 91.81 100 LYS A CA 1
ATOM 797 C C . LYS A 1 100 ? 23.607 6.843 -11.761 1.00 91.81 100 LYS A C 1
ATOM 799 O O . LYS A 1 100 ? 24.456 6.565 -10.919 1.00 91.81 100 LYS A O 1
ATOM 804 N N . SER A 1 101 ? 23.480 8.063 -12.283 1.00 85.06 101 SER A N 1
ATOM 805 C CA . SER A 1 101 ? 24.325 9.193 -11.884 1.00 85.06 101 SER A CA 1
ATOM 806 C C . SER A 1 101 ? 24.130 9.542 -10.405 1.00 85.06 101 SER A C 1
ATOM 808 O O . SER A 1 101 ? 23.047 9.369 -9.843 1.00 85.06 101 SER A O 1
ATOM 810 N N . ASP A 1 102 ? 25.166 10.069 -9.753 1.00 80.50 102 ASP A N 1
ATOM 811 C CA . ASP A 1 102 ? 25.040 10.626 -8.400 1.00 80.50 102 ASP A CA 1
ATOM 812 C C . ASP A 1 102 ? 24.217 11.918 -8.373 1.00 80.50 102 ASP A C 1
ATOM 814 O O . ASP A 1 102 ? 23.617 12.238 -7.350 1.00 80.50 102 ASP A O 1
ATOM 818 N N . ALA A 1 103 ? 24.122 12.629 -9.501 1.00 74.31 103 ALA A N 1
ATOM 819 C CA . ALA A 1 103 ? 23.276 13.816 -9.627 1.00 74.31 103 ALA A CA 1
ATOM 820 C C . ALA A 1 103 ? 21.775 13.494 -9.481 1.00 74.31 103 ALA A C 1
ATOM 822 O O . ALA A 1 103 ? 21.015 14.337 -9.012 1.00 74.31 103 ALA A O 1
ATOM 823 N N . ASP A 1 104 ? 21.3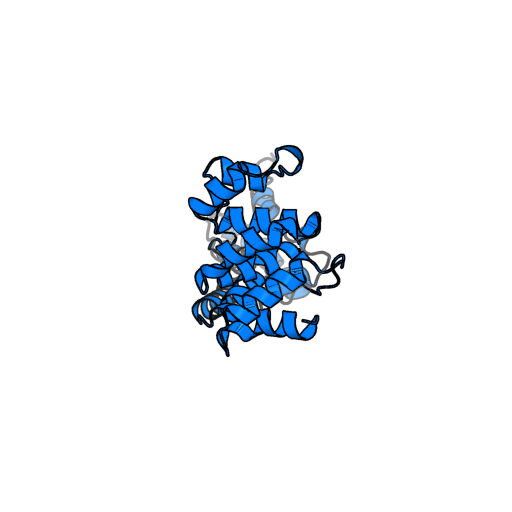74 12.263 -9.813 1.00 70.12 104 ASP A N 1
ATOM 824 C CA . ASP A 1 104 ? 19.988 11.784 -9.717 1.00 70.12 104 ASP A CA 1
ATOM 825 C C . ASP A 1 104 ? 19.694 11.136 -8.352 1.00 70.12 104 ASP A C 1
ATOM 827 O O . ASP A 1 104 ? 18.584 10.671 -8.087 1.00 70.12 104 ASP A O 1
ATOM 831 N N . SER A 1 105 ? 20.702 11.059 -7.476 1.00 75.69 105 SER A N 1
ATOM 832 C CA . SER A 1 105 ? 20.651 10.271 -6.252 1.00 75.69 105 SER A CA 1
ATOM 833 C C . SER A 1 105 ? 19.709 10.887 -5.216 1.00 75.69 105 SER A C 1
ATOM 835 O O . SER A 1 105 ? 20.069 11.809 -4.487 1.00 75.69 105 SER A O 1
ATOM 837 N N . ASN A 1 106 ? 18.537 10.279 -5.046 1.00 86.00 106 ASN A N 1
ATOM 838 C CA . ASN A 1 106 ? 17.685 10.484 -3.875 1.00 86.00 106 ASN A CA 1
ATOM 839 C C . ASN A 1 106 ? 17.949 9.419 -2.788 1.00 86.00 106 ASN A C 1
ATOM 841 O O . ASN A 1 106 ? 18.700 8.461 -2.992 1.00 86.00 106 ASN A O 1
ATOM 845 N N . ARG A 1 107 ? 17.328 9.587 -1.612 1.00 90.38 107 ARG A N 1
ATOM 846 C CA . ARG A 1 107 ? 17.472 8.665 -0.470 1.00 90.38 107 ARG A CA 1
ATOM 847 C C . ARG A 1 107 ? 17.127 7.214 -0.829 1.00 90.38 107 ARG A C 1
ATOM 849 O O . ARG A 1 107 ? 17.800 6.304 -0.352 1.00 90.38 107 ARG A O 1
ATOM 856 N N . ASP A 1 108 ? 16.099 6.999 -1.642 1.00 91.50 108 ASP A N 1
ATOM 857 C CA . ASP A 1 108 ? 15.605 5.663 -1.984 1.00 91.50 108 ASP A CA 1
ATOM 858 C C . ASP A 1 108 ? 16.518 4.963 -3.000 1.00 91.50 108 ASP A C 1
ATOM 860 O O . ASP A 1 108 ? 16.814 3.778 -2.848 1.00 91.50 108 ASP A O 1
ATOM 864 N N . LEU A 1 109 ? 17.085 5.708 -3.957 1.00 91.44 109 LEU A N 1
ATOM 865 C CA . LEU A 1 109 ? 18.156 5.204 -4.822 1.00 91.44 109 LEU A CA 1
ATOM 866 C C . LEU A 1 109 ? 19.406 4.816 -4.025 1.00 91.44 109 LEU A C 1
ATOM 868 O O . LEU A 1 109 ? 20.004 3.778 -4.300 1.00 91.44 109 LEU A O 1
ATOM 872 N N . GLN A 1 110 ? 19.799 5.600 -3.017 1.00 91.69 110 GLN A N 1
ATOM 873 C CA . GLN A 1 110 ? 20.918 5.224 -2.142 1.00 91.69 110 GLN A CA 1
ATOM 874 C C . GLN A 1 110 ? 20.610 3.961 -1.334 1.00 91.69 110 GLN A C 1
ATOM 876 O O . GLN A 1 110 ? 21.485 3.107 -1.170 1.00 91.69 110 GLN A O 1
ATOM 881 N N . LEU A 1 111 ? 19.370 3.820 -0.855 1.00 92.00 111 LEU A N 1
ATOM 882 C CA . LEU A 1 111 ? 18.930 2.627 -0.138 1.00 92.00 111 LEU A CA 1
ATOM 883 C C . LEU A 1 111 ? 19.070 1.383 -1.026 1.00 92.00 111 LEU A C 1
ATOM 885 O O . LEU A 1 111 ? 19.724 0.423 -0.613 1.00 92.00 111 LEU A O 1
ATOM 889 N N . LEU A 1 112 ? 18.574 1.459 -2.265 1.00 92.62 112 LEU A N 1
ATOM 890 C CA . LEU A 1 112 ? 18.717 0.418 -3.285 1.00 92.62 112 LEU A CA 1
ATOM 891 C C . LEU A 1 112 ? 20.178 0.071 -3.572 1.00 92.62 112 LEU A C 1
ATOM 893 O O . LEU A 1 112 ? 20.552 -1.095 -3.493 1.00 92.62 112 LEU A O 1
ATOM 897 N N . ARG A 1 113 ? 21.030 1.070 -3.833 1.00 93.56 113 ARG A N 1
ATOM 898 C CA . ARG A 1 113 ? 22.471 0.866 -4.085 1.00 93.56 113 ARG A CA 1
ATOM 899 C C . ARG A 1 113 ? 23.172 0.128 -2.945 1.00 93.56 113 ARG A C 1
ATOM 901 O O . ARG A 1 113 ? 24.119 -0.613 -3.179 1.00 93.56 113 ARG A O 1
ATOM 908 N N . SER A 1 114 ? 22.721 0.339 -1.710 1.00 91.88 114 SER A N 1
ATOM 909 C CA . SER A 1 114 ? 23.293 -0.310 -0.527 1.00 91.88 114 SER A CA 1
ATOM 910 C C . SER A 1 114 ? 22.812 -1.749 -0.302 1.00 91.88 114 SER A C 1
ATOM 912 O O . SER A 1 114 ? 23.190 -2.358 0.699 1.00 91.88 114 SER A O 1
ATOM 914 N N . GLY A 1 115 ? 21.949 -2.276 -1.176 1.00 90.31 115 GLY A N 1
ATOM 915 C CA . GLY A 1 115 ? 21.309 -3.582 -1.004 1.00 90.31 115 GLY A CA 1
ATOM 916 C C . GLY A 1 115 ? 20.261 -3.616 0.114 1.00 90.31 115 GLY A C 1
ATOM 917 O O . GLY A 1 115 ? 19.765 -4.678 0.480 1.00 90.31 115 GLY A O 1
ATOM 918 N N . LYS A 1 116 ? 19.907 -2.457 0.683 1.00 91.50 116 LYS A N 1
ATOM 919 C CA . LYS A 1 116 ? 18.871 -2.337 1.715 1.00 91.50 116 LYS A CA 1
ATOM 920 C C . LYS A 1 116 ? 17.506 -2.120 1.074 1.00 91.50 116 LYS A C 1
ATOM 922 O O . LYS A 1 116 ? 17.407 -1.727 -0.089 1.00 91.50 116 LYS A O 1
ATOM 927 N N . ARG A 1 117 ? 16.452 -2.369 1.848 1.00 88.75 117 ARG A N 1
ATOM 928 C CA . ARG A 1 117 ? 15.057 -2.159 1.450 1.00 88.75 117 ARG A CA 1
ATOM 929 C C . ARG A 1 117 ? 14.292 -1.462 2.555 1.00 88.75 117 ARG A C 1
ATOM 931 O O . ARG A 1 117 ? 14.705 -1.493 3.716 1.00 88.75 117 ARG A O 1
ATOM 938 N N . HIS A 1 118 ? 13.198 -0.819 2.173 1.00 87.19 118 HIS A N 1
ATOM 939 C CA . HIS A 1 118 ? 12.215 -0.372 3.146 1.00 87.19 118 HIS A CA 1
ATOM 940 C C . HIS A 1 118 ? 11.479 -1.569 3.732 1.00 87.19 118 HIS A C 1
ATOM 942 O O . HIS A 1 118 ? 11.236 -2.565 3.048 1.00 87.19 1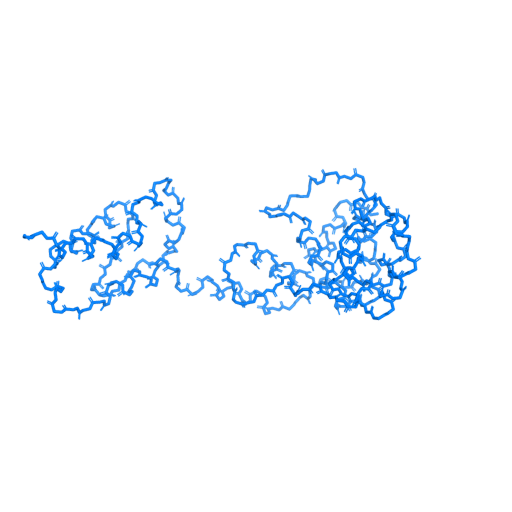18 HIS A O 1
ATOM 948 N N . ASP A 1 119 ? 11.072 -1.428 4.987 1.00 82.31 119 A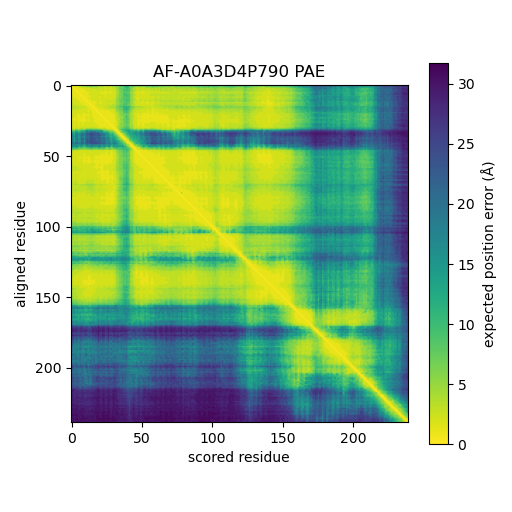SP A N 1
ATOM 949 C CA . ASP A 1 119 ? 10.153 -2.370 5.607 1.00 82.31 119 ASP A CA 1
ATOM 950 C C . ASP A 1 119 ? 8.812 -2.397 4.856 1.00 82.31 119 ASP A C 1
ATOM 952 O O . ASP A 1 119 ? 8.464 -1.494 4.080 1.00 82.31 119 ASP A O 1
ATOM 956 N N . ARG A 1 120 ? 8.028 -3.451 5.101 1.00 76.06 120 ARG A N 1
ATOM 957 C CA . ARG A 1 120 ? 6.663 -3.544 4.576 1.00 76.06 120 ARG A CA 1
ATOM 958 C C . ARG A 1 120 ? 5.854 -2.334 5.040 1.00 76.06 120 ARG A C 1
ATOM 960 O O . ARG A 1 120 ? 5.797 -2.047 6.232 1.00 76.06 120 ARG A O 1
ATOM 967 N N . ILE A 1 121 ? 5.186 -1.668 4.095 1.00 78.19 121 ILE A N 1
ATOM 968 C CA . ILE A 1 121 ? 4.306 -0.524 4.389 1.00 78.19 121 ILE A CA 1
ATOM 969 C C . ILE A 1 121 ? 3.179 -0.949 5.336 1.00 78.19 121 ILE A C 1
ATOM 971 O O . ILE A 1 121 ? 2.821 -0.210 6.253 1.00 78.19 121 ILE A O 1
ATOM 975 N N . ARG A 1 122 ? 2.639 -2.155 5.133 1.00 76.94 122 ARG A N 1
ATOM 976 C CA . ARG A 1 122 ? 1.605 -2.722 5.990 1.00 76.94 122 ARG A CA 1
ATOM 977 C C . ARG A 1 122 ? 2.217 -3.566 7.102 1.00 76.94 122 ARG A C 1
ATOM 979 O O . ARG A 1 122 ? 2.898 -4.561 6.850 1.00 76.94 122 ARG A O 1
ATOM 986 N N . THR A 1 123 ? 1.881 -3.204 8.332 1.00 66.25 123 THR A N 1
ATOM 987 C CA . THR A 1 123 ? 2.149 -3.977 9.545 1.00 66.25 123 THR A CA 1
ATOM 988 C C . THR A 1 123 ? 0.833 -4.260 10.268 1.00 66.25 123 THR A C 1
ATOM 990 O O . THR A 1 123 ? -0.089 -3.445 10.242 1.00 66.25 123 THR A O 1
ATOM 993 N N . LEU A 1 124 ? 0.730 -5.446 10.872 1.00 60.19 124 LEU A N 1
ATOM 994 C CA . LEU A 1 124 ? -0.344 -5.804 11.800 1.00 60.19 124 LEU A CA 1
ATOM 995 C C . LEU A 1 124 ? 0.171 -5.644 13.241 1.00 60.19 124 LEU A C 1
ATOM 997 O O . LEU A 1 124 ? 1.354 -5.916 13.472 1.00 60.19 124 LEU A O 1
ATOM 1001 N N . PRO A 1 125 ? -0.682 -5.260 14.212 1.00 73.06 125 PRO A N 1
ATOM 1002 C CA . PRO A 1 125 ? -2.136 -5.042 14.111 1.00 73.06 125 PRO A CA 1
ATOM 1003 C C . PRO A 1 125 ? -2.541 -3.692 13.477 1.00 73.06 125 PRO A C 1
ATOM 1005 O O . PRO A 1 125 ? -1.707 -2.806 13.301 1.00 73.06 125 PRO A O 1
ATOM 1008 N N . ILE A 1 126 ? -3.831 -3.540 13.138 1.00 71.50 126 ILE A N 1
ATOM 1009 C CA . ILE A 1 126 ? -4.431 -2.275 12.671 1.00 71.50 126 ILE A CA 1
ATOM 1010 C C . ILE A 1 126 ? -4.566 -1.332 13.876 1.00 71.50 126 ILE A C 1
ATOM 1012 O O . ILE A 1 126 ? -5.190 -1.678 14.874 1.00 71.50 126 ILE A O 1
ATOM 1016 N N . VAL A 1 127 ? -3.956 -0.154 13.790 1.00 70.88 127 VAL A N 1
ATOM 1017 C CA . VAL A 1 127 ? -3.894 0.868 14.850 1.00 70.88 127 VAL A CA 1
ATOM 1018 C C . VAL A 1 127 ? -4.407 2.228 14.357 1.00 70.88 127 VAL A C 1
ATOM 1020 O O . VAL A 1 127 ? -4.933 3.006 15.147 1.00 70.88 127 VAL A O 1
ATOM 1023 N N . TYR A 1 128 ? -4.276 2.524 13.062 1.00 71.00 128 TYR A N 1
ATOM 1024 C CA . TYR A 1 128 ? -4.596 3.816 12.457 1.00 71.00 128 TYR A CA 1
ATOM 1025 C C . TYR A 1 128 ? -5.558 3.671 11.266 1.00 71.00 128 TYR A C 1
ATOM 1027 O O . TYR A 1 128 ? -5.428 2.706 10.512 1.00 71.00 128 TYR A O 1
ATOM 1035 N N . PRO A 1 129 ? -6.445 4.658 11.008 1.00 75.75 129 PRO A N 1
ATOM 1036 C CA . PRO A 1 129 ? -7.420 4.596 9.912 1.00 75.75 129 PRO A CA 1
ATOM 1037 C C . PRO A 1 129 ? -6.808 4.332 8.532 1.00 75.75 129 PRO A C 1
ATOM 1039 O O . PRO A 1 129 ? -7.325 3.514 7.783 1.00 75.75 129 PRO A O 1
ATOM 1042 N N . VAL A 1 130 ? -5.650 4.930 8.232 1.00 76.50 130 VAL A N 1
ATOM 1043 C CA . VAL A 1 130 ? -4.942 4.723 6.954 1.00 76.50 130 VAL A CA 1
ATOM 1044 C C . VAL A 1 130 ? -4.598 3.252 6.686 1.00 76.50 130 VAL A C 1
ATOM 1046 O O . VAL A 1 130 ? -4.460 2.843 5.539 1.00 76.50 130 VAL A O 1
ATOM 1049 N N . GLN A 1 131 ? -4.469 2.422 7.726 1.00 83.00 131 GLN A N 1
ATOM 1050 C CA . GLN A 1 131 ? -4.220 0.991 7.546 1.00 83.00 131 GLN A CA 1
ATOM 1051 C C . GLN A 1 131 ? -5.458 0.250 7.020 1.00 83.00 131 GLN A C 1
ATOM 1053 O O . GLN A 1 131 ? -5.291 -0.769 6.357 1.00 83.00 131 GLN A O 1
ATOM 1058 N N . LEU A 1 132 ? -6.672 0.768 7.245 1.00 87.44 132 LEU A N 1
ATOM 1059 C CA . LEU A 1 132 ? -7.891 0.251 6.615 1.00 87.44 132 LEU A CA 1
ATOM 1060 C C . LEU A 1 132 ? -7.889 0.539 5.110 1.00 87.44 132 LEU A C 1
ATOM 1062 O O . LEU A 1 132 ? -8.212 -0.345 4.323 1.00 87.44 132 LEU A O 1
ATOM 1066 N N . ASP A 1 133 ? -7.450 1.732 4.701 1.00 87.25 133 ASP A N 1
ATOM 1067 C CA . ASP A 1 133 ? -7.323 2.087 3.282 1.00 87.25 133 ASP A CA 1
ATOM 1068 C C . ASP A 1 133 ? -6.292 1.198 2.567 1.00 87.25 133 ASP A C 1
ATOM 1070 O O . ASP A 1 133 ? -6.505 0.776 1.428 1.00 87.25 133 ASP A O 1
ATOM 1074 N N . LEU A 1 134 ? -5.188 0.856 3.247 1.00 89.38 134 LEU A N 1
ATOM 1075 C CA . LEU A 1 134 ? -4.205 -0.105 2.733 1.00 89.38 134 LEU A CA 1
ATOM 1076 C C . LEU A 1 134 ? -4.823 -1.501 2.559 1.00 89.38 134 LEU A C 1
ATOM 1078 O O . LEU A 1 134 ? -4.585 -2.136 1.538 1.00 89.38 134 LEU A O 1
ATOM 1082 N N . LEU A 1 135 ? -5.649 -1.969 3.500 1.00 91.19 135 LEU A N 1
ATOM 1083 C CA . LEU A 1 135 ? -6.336 -3.264 3.380 1.00 91.19 135 LEU A CA 1
ATOM 1084 C C . LEU A 1 135 ? -7.359 -3.276 2.239 1.00 91.19 135 LEU A C 1
ATOM 1086 O O . LEU A 1 135 ? -7.422 -4.246 1.484 1.00 91.19 135 LEU A O 1
ATOM 1090 N N . TRP A 1 136 ? -8.114 -2.190 2.061 1.00 92.44 136 TRP A N 1
ATOM 1091 C CA . TRP A 1 136 ? -8.989 -2.043 0.899 1.00 92.44 136 TRP A CA 1
ATOM 1092 C C . TRP A 1 136 ? -8.203 -2.058 -0.407 1.00 92.44 136 TRP A C 1
ATOM 1094 O O . TRP A 1 136 ? -8.601 -2.733 -1.352 1.00 92.44 136 TRP A O 1
ATOM 1104 N N . THR A 1 137 ? -7.065 -1.364 -0.444 1.00 92.25 137 THR A N 1
ATOM 1105 C CA . THR A 1 137 ? -6.157 -1.375 -1.597 1.00 92.25 137 THR A CA 1
ATOM 1106 C C . THR A 1 137 ? -5.670 -2.794 -1.899 1.00 92.25 137 THR A C 1
ATOM 1108 O O . THR A 1 137 ? -5.725 -3.218 -3.049 1.00 92.25 137 THR A O 1
ATOM 1111 N N . GLU A 1 138 ? -5.249 -3.552 -0.880 1.00 93.50 138 GLU A N 1
ATOM 1112 C CA . GLU A 1 138 ? -4.804 -4.943 -1.030 1.00 93.50 138 GLU A CA 1
ATOM 1113 C C . GLU A 1 138 ? -5.912 -5.800 -1.660 1.00 93.50 138 GLU A C 1
ATOM 1115 O O . GLU A 1 138 ? -5.665 -6.435 -2.682 1.00 93.50 138 GLU A O 1
ATOM 1120 N N . PHE A 1 139 ? -7.149 -5.732 -1.153 1.00 95.19 139 PHE A N 1
ATOM 1121 C CA . PHE A 1 139 ? -8.294 -6.447 -1.735 1.00 95.19 139 PHE A CA 1
ATOM 1122 C C . PHE A 1 139 ? -8.595 -6.029 -3.184 1.00 95.19 139 PHE A C 1
ATOM 1124 O O . PHE A 1 139 ? -8.760 -6.886 -4.050 1.00 95.19 139 PHE A O 1
ATOM 1131 N N . CYS A 1 140 ? -8.639 -4.727 -3.476 1.00 95.25 140 CYS A N 1
ATOM 1132 C CA . CYS A 1 140 ? -8.908 -4.213 -4.824 1.00 95.25 140 CYS A CA 1
ATOM 1133 C C . CYS A 1 140 ? -7.858 -4.658 -5.859 1.00 95.25 140 CYS A C 1
ATOM 1135 O O . CYS A 1 140 ? -8.156 -4.763 -7.053 1.00 95.25 140 CYS A O 1
ATOM 1137 N N . ILE A 1 141 ? -6.633 -4.945 -5.417 1.00 96.06 141 ILE A N 1
ATOM 1138 C CA . ILE A 1 141 ? -5.569 -5.435 -6.288 1.00 96.06 141 ILE A CA 1
ATOM 1139 C C . ILE A 1 141 ? -5.553 -6.964 -6.369 1.00 96.06 141 ILE A C 1
ATOM 1141 O O . ILE A 1 141 ? -5.522 -7.513 -7.469 1.00 96.06 141 ILE A O 1
ATOM 1145 N N . THR A 1 142 ? -5.568 -7.663 -5.235 1.00 95.19 142 THR A N 1
ATOM 1146 C CA . THR A 1 142 ? -5.316 -9.114 -5.180 1.00 95.19 142 THR A CA 1
ATOM 1147 C C . THR A 1 142 ? -6.581 -9.960 -5.225 1.00 95.19 142 THR A C 1
ATOM 1149 O O . THR A 1 142 ? -6.523 -11.116 -5.640 1.00 95.19 142 THR A O 1
ATOM 1152 N N . GLY A 1 143 ? -7.720 -9.408 -4.803 1.00 94.81 143 GLY A N 1
ATOM 1153 C CA . GLY A 1 143 ? -8.960 -10.152 -4.591 1.00 94.81 143 GLY A CA 1
ATOM 1154 C C . GLY A 1 143 ? -8.934 -11.074 -3.370 1.00 94.81 143 GLY A C 1
ATOM 1155 O O . GLY A 1 143 ? -9.886 -11.827 -3.183 1.00 94.81 143 GLY A O 1
ATOM 1156 N N . ASP A 1 144 ? -7.879 -11.040 -2.546 1.00 94.69 144 ASP A N 1
ATOM 1157 C CA . ASP A 1 144 ? -7.809 -11.823 -1.310 1.00 94.69 144 ASP A CA 1
ATOM 1158 C C . ASP A 1 144 ? -8.851 -11.308 -0.307 1.00 94.69 144 ASP A C 1
ATOM 1160 O O . ASP A 1 144 ? -8.878 -10.129 0.045 1.00 94.69 144 ASP A O 1
ATOM 1164 N N . GLU A 1 145 ? -9.716 -12.197 0.177 1.00 94.44 145 GLU A N 1
ATOM 1165 C CA . GLU A 1 145 ? -10.750 -11.863 1.157 1.00 94.44 145 GLU A CA 1
ATOM 1166 C C . GLU A 1 145 ? -10.171 -11.594 2.553 1.00 94.44 145 GLU A C 1
ATOM 1168 O O . GLU A 1 145 ? -10.836 -10.982 3.394 1.00 94.44 145 GLU A O 1
ATOM 1173 N N . LYS A 1 146 ? -8.928 -12.014 2.826 1.00 92.69 146 LYS A N 1
ATOM 1174 C CA . LYS A 1 146 ? -8.296 -11.825 4.132 1.00 92.69 146 LYS A CA 1
ATOM 1175 C C . LYS A 1 146 ? -8.264 -10.344 4.563 1.00 92.69 146 LYS A C 1
ATOM 1177 O O . LYS A 1 146 ? -8.676 -10.083 5.693 1.00 92.69 146 LYS A O 1
ATOM 1182 N N . PRO A 1 147 ? -7.835 -9.367 3.739 1.00 92.38 147 PRO A N 1
ATOM 1183 C CA . PRO A 1 147 ? -7.952 -7.950 4.078 1.00 92.38 147 PRO A CA 1
ATOM 1184 C C . PRO A 1 147 ? -9.357 -7.501 4.501 1.00 92.38 147 PRO A C 1
ATOM 1186 O O . PRO A 1 147 ? -9.490 -6.751 5.467 1.00 92.38 147 PRO A O 1
ATOM 1189 N N . VAL A 1 148 ? -10.410 -7.994 3.839 1.00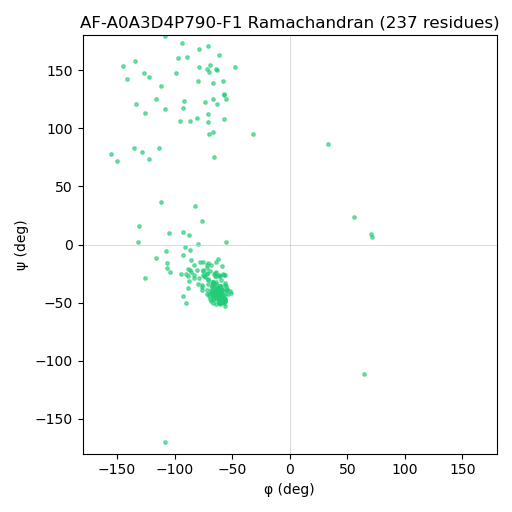 91.00 148 VAL A N 1
ATOM 1190 C CA . VAL A 1 148 ? -11.805 -7.683 4.200 1.00 91.00 148 VAL A CA 1
ATOM 1191 C C . VAL A 1 148 ? -12.153 -8.286 5.559 1.00 91.00 148 VAL A C 1
ATOM 1193 O O . VAL A 1 148 ? -12.736 -7.609 6.406 1.00 91.00 148 VAL A O 1
ATOM 1196 N N . HIS A 1 149 ? -11.743 -9.530 5.807 1.00 89.25 149 HIS A N 1
ATOM 1197 C CA . HIS A 1 149 ? -11.880 -10.154 7.120 1.00 89.25 149 HIS A CA 1
ATOM 1198 C C . HIS A 1 149 ? -11.140 -9.379 8.216 1.00 89.25 149 HIS A C 1
ATOM 1200 O O . HIS A 1 149 ? -11.709 -9.189 9.287 1.00 89.25 149 HIS A O 1
ATOM 1206 N N . ASP A 1 150 ? -9.921 -8.898 7.957 1.00 88.31 150 ASP A N 1
ATOM 1207 C CA . ASP A 1 150 ? -9.137 -8.101 8.908 1.00 88.31 150 ASP A CA 1
ATOM 1208 C C . ASP A 1 150 ? -9.832 -6.756 9.217 1.00 88.31 150 ASP A C 1
ATOM 1210 O O . ASP A 1 150 ? -9.859 -6.332 10.374 1.00 88.31 150 ASP A O 1
ATOM 1214 N N . ILE A 1 151 ? -10.453 -6.112 8.217 1.00 87.00 151 ILE A N 1
ATOM 1215 C CA . ILE A 1 151 ? -11.265 -4.893 8.400 1.00 87.00 151 ILE A CA 1
ATOM 1216 C C . ILE A 1 151 ? -12.492 -5.188 9.269 1.00 87.00 151 ILE A C 1
ATOM 1218 O O . ILE A 1 151 ? -12.736 -4.493 10.254 1.00 87.00 151 ILE A O 1
ATOM 1222 N N . VAL A 1 152 ? -13.264 -6.226 8.936 1.00 86.44 152 VAL A N 1
ATOM 1223 C CA . VAL A 1 152 ? -14.454 -6.620 9.710 1.00 86.44 152 VAL A CA 1
ATOM 1224 C C . VAL A 1 152 ? -14.065 -6.988 11.141 1.00 86.44 152 VAL A C 1
ATOM 1226 O O . VAL A 1 152 ? -14.744 -6.597 12.088 1.00 86.44 152 VAL A O 1
ATOM 1229 N N . TRP A 1 153 ? -12.952 -7.701 11.312 1.00 83.00 153 TRP A N 1
ATOM 1230 C CA . TRP A 1 153 ? -12.414 -8.038 12.623 1.00 83.00 153 TRP A CA 1
ATOM 1231 C C . TRP A 1 153 ? -12.058 -6.788 13.429 1.00 83.00 153 TRP A C 1
ATOM 1233 O O . TRP A 1 153 ? -12.421 -6.706 14.599 1.00 83.00 153 TRP A O 1
ATOM 1243 N N . CYS A 1 154 ? -11.430 -5.789 12.801 1.00 81.06 154 CYS A N 1
ATOM 1244 C CA . CYS A 1 154 ? -11.104 -4.514 13.440 1.00 81.06 154 CYS A CA 1
ATOM 1245 C C . CYS A 1 154 ? -12.332 -3.834 14.065 1.00 81.06 154 CYS A C 1
ATOM 1247 O O . CYS A 1 154 ? -12.216 -3.269 15.147 1.00 81.06 154 CYS A O 1
ATOM 1249 N N . PHE A 1 155 ? -13.496 -3.907 13.411 1.00 76.88 155 PHE A N 1
ATOM 1250 C CA . PHE A 1 155 ? -14.746 -3.330 13.923 1.00 76.88 155 PHE A CA 1
ATOM 1251 C C . PHE A 1 155 ? -15.488 -4.226 14.926 1.00 76.88 155 PHE A C 1
ATOM 1253 O O . PHE A 1 155 ? -16.355 -3.744 15.652 1.00 76.88 155 PHE A O 1
ATOM 1260 N N . ASN A 1 156 ? -15.171 -5.521 14.974 1.00 75.69 156 ASN A N 1
ATOM 1261 C CA . ASN A 1 156 ? -15.745 -6.450 15.950 1.00 75.69 156 ASN A CA 1
ATOM 1262 C C . ASN A 1 156 ? -14.986 -6.450 17.283 1.00 75.69 156 ASN A C 1
ATOM 1264 O O . ASN A 1 156 ? -15.549 -6.834 18.311 1.00 75.69 156 ASN A O 1
ATOM 1268 N N . GLU A 1 157 ? -13.716 -6.047 17.278 1.00 73.00 157 GLU A N 1
ATOM 1269 C CA . GLU A 1 157 ? -12.935 -5.891 18.500 1.00 73.00 157 GLU A CA 1
ATOM 1270 C C . GLU A 1 157 ? -13.487 -4.739 19.354 1.00 73.00 157 GLU A C 1
ATOM 1272 O O . GLU A 1 157 ? -13.833 -3.677 18.830 1.00 73.00 157 GLU A O 1
ATOM 1277 N N . PRO A 1 158 ? -13.566 -4.901 20.688 1.00 67.62 158 PRO A N 1
ATOM 1278 C CA . PRO A 1 158 ? -13.934 -3.806 21.564 1.00 67.62 158 PRO A CA 1
ATOM 1279 C C . PRO A 1 158 ? -13.010 -2.605 21.350 1.00 67.62 158 PRO A C 1
ATOM 1281 O O . PRO A 1 158 ? -11.791 -2.721 21.504 1.00 67.62 158 PRO A O 1
ATOM 1284 N N . SER A 1 159 ? -13.610 -1.445 21.073 1.00 69.50 159 SER A N 1
ATOM 1285 C CA . SER A 1 159 ? -12.912 -0.160 20.978 1.00 69.50 159 SER A CA 1
ATOM 1286 C C . SER A 1 159 ? -11.966 0.060 22.172 1.00 69.50 159 SER A C 1
ATOM 1288 O O . SER A 1 159 ? -12.188 -0.462 23.276 1.00 69.50 159 SER A O 1
ATOM 1290 N N . VAL A 1 160 ? -10.897 0.845 21.997 1.00 70.44 160 VAL A N 1
ATOM 1291 C CA . VAL A 1 160 ? -9.927 1.075 23.086 1.00 70.44 160 VAL A CA 1
ATOM 1292 C C . VAL A 1 160 ? -10.619 1.709 24.293 1.00 70.44 160 VAL A C 1
ATOM 1294 O O . VAL A 1 160 ? -10.336 1.323 25.433 1.00 70.44 160 VAL A O 1
ATOM 1297 N N . VAL A 1 161 ? -11.556 2.631 24.053 1.00 71.06 161 VAL A N 1
ATOM 1298 C CA . VAL A 1 161 ? -12.379 3.246 25.100 1.00 71.06 161 VAL A CA 1
ATOM 1299 C C . VAL A 1 161 ? -13.261 2.200 25.775 1.00 71.06 161 VAL A C 1
ATOM 1301 O O . VAL A 1 161 ? -13.265 2.122 27.004 1.00 71.06 161 VAL A O 1
ATOM 1304 N N . ARG A 1 162 ? -13.944 1.341 25.007 1.00 75.62 162 ARG A N 1
ATOM 1305 C CA . ARG A 1 162 ? -14.769 0.247 25.544 1.00 75.62 162 ARG A CA 1
ATOM 1306 C C . ARG A 1 162 ? -13.964 -0.692 26.432 1.00 75.62 162 ARG A C 1
ATOM 1308 O O . ARG A 1 162 ? -14.398 -0.993 27.544 1.00 75.62 162 ARG A O 1
ATOM 1315 N N . ARG A 1 163 ? -12.786 -1.127 25.980 1.00 77.94 163 ARG A N 1
ATOM 1316 C CA . ARG A 1 163 ? -11.895 -2.001 26.753 1.00 77.94 163 ARG A CA 1
ATOM 1317 C C . ARG A 1 163 ? -11.470 -1.337 28.061 1.00 77.94 163 ARG A C 1
ATOM 1319 O O . ARG A 1 163 ? -11.667 -1.919 29.123 1.00 77.94 163 ARG A O 1
ATOM 1326 N N . ARG A 1 164 ? -10.967 -0.100 28.004 1.00 77.38 164 ARG A N 1
ATOM 1327 C CA . ARG A 1 164 ? -10.525 0.653 29.192 1.00 77.38 164 ARG A CA 1
ATOM 1328 C C . ARG A 1 164 ? -11.671 0.927 30.168 1.00 77.38 164 ARG A C 1
ATOM 1330 O O . ARG A 1 164 ? -11.488 0.814 31.380 1.00 77.38 164 ARG A O 1
ATOM 1337 N N . LEU A 1 165 ? -12.862 1.250 29.660 1.00 77.62 165 LEU A N 1
ATOM 1338 C CA . LEU A 1 165 ? -14.044 1.462 30.489 1.00 77.62 165 LEU A CA 1
ATOM 1339 C C . LEU A 1 165 ? -14.476 0.160 31.167 1.00 77.62 165 LEU A C 1
ATOM 1341 O O . LEU A 1 165 ? -14.723 0.167 32.369 1.00 77.62 165 LEU A O 1
ATOM 1345 N N . ASN A 1 166 ? -14.507 -0.961 30.442 1.00 79.81 166 ASN A N 1
ATOM 1346 C CA . ASN A 1 166 ? -14.814 -2.270 31.018 1.00 79.81 166 ASN A CA 1
ATOM 1347 C C . ASN A 1 166 ? -13.768 -2.700 32.061 1.00 79.81 166 ASN A C 1
ATOM 1349 O O . ASN A 1 166 ? -14.138 -3.202 33.117 1.00 79.81 166 ASN A O 1
ATOM 1353 N N . GLU A 1 167 ? -12.478 -2.438 31.841 1.00 82.62 167 GLU A N 1
ATOM 1354 C CA . GLU A 1 167 ? -11.423 -2.668 32.840 1.00 82.62 167 GLU A CA 1
ATOM 1355 C C . GLU A 1 167 ? -11.637 -1.818 34.101 1.00 82.62 167 GLU A C 1
ATOM 1357 O O . GLU A 1 167 ? -11.580 -2.326 35.226 1.00 82.62 167 GLU A O 1
ATOM 1362 N N . TRP A 1 168 ? -11.945 -0.528 33.936 1.00 82.00 168 TRP A N 1
ATOM 1363 C CA . TRP A 1 168 ? -12.292 0.360 35.046 1.00 82.00 168 TRP A CA 1
ATOM 1364 C C . TRP A 1 168 ? -13.559 -0.110 35.779 1.00 82.00 168 TRP A C 1
ATOM 1366 O O . TRP A 1 168 ? -13.601 -0.124 37.016 1.00 82.00 168 TRP A O 1
ATOM 1376 N N . LEU A 1 169 ? -14.565 -0.579 35.036 1.00 79.44 169 LEU A N 1
ATOM 1377 C CA . LEU A 1 169 ? -15.786 -1.161 35.581 1.00 79.44 169 LEU A CA 1
ATOM 1378 C C . LEU A 1 169 ? -15.515 -2.491 36.319 1.00 79.44 169 LEU A C 1
ATOM 1380 O O . LEU A 1 169 ? -16.145 -2.780 37.340 1.00 79.44 169 LEU A O 1
ATOM 1384 N N . ALA A 1 170 ? -14.536 -3.276 35.884 1.00 81.25 170 ALA A N 1
ATOM 1385 C CA . ALA A 1 170 ? -14.173 -4.545 36.504 1.00 81.25 170 ALA A CA 1
ATOM 1386 C C . ALA A 1 170 ? -13.288 -4.394 37.758 1.00 81.25 170 ALA A C 1
ATOM 1388 O O . ALA A 1 170 ? -13.296 -5.288 38.609 1.00 81.25 170 ALA A O 1
ATOM 1389 N N . LYS A 1 171 ? -12.563 -3.274 37.937 1.00 79.69 171 LYS A N 1
ATOM 1390 C CA . LYS A 1 171 ? -11.718 -3.028 39.128 1.00 79.69 171 LYS A CA 1
ATOM 1391 C C . LYS A 1 171 ? -12.551 -3.103 40.426 1.00 79.69 171 LYS A C 1
ATOM 1393 O O . LYS A 1 171 ? -13.322 -2.190 40.743 1.00 79.69 171 LYS A O 1
ATOM 1398 N N . ARG A 1 172 ? -12.358 -4.180 41.207 1.00 63.12 172 ARG A N 1
ATOM 1399 C CA . ARG A 1 172 ? -12.942 -4.429 42.545 1.00 63.12 172 ARG A CA 1
ATOM 1400 C C . ARG A 1 172 ? -11.848 -4.426 43.621 1.00 63.12 172 ARG A C 1
ATOM 1402 O O . ARG A 1 172 ? -11.341 -5.471 44.006 1.00 63.12 172 ARG A O 1
ATOM 1409 N N . GLY A 1 173 ? -11.469 -3.240 44.097 1.00 59.69 173 GLY A N 1
ATOM 1410 C CA . GLY A 1 173 ? -10.541 -3.084 45.228 1.00 59.69 173 GLY A CA 1
ATOM 1411 C C . GLY A 1 173 ? -11.260 -2.862 46.561 1.00 59.69 173 GLY A C 1
ATOM 1412 O O . GLY A 1 173 ? -12.404 -2.406 46.572 1.00 59.69 173 GLY A O 1
ATOM 1413 N N . ILE A 1 174 ? -10.576 -3.101 47.686 1.00 56.41 174 ILE A N 1
ATOM 1414 C CA . ILE A 1 174 ? -11.081 -2.799 49.043 1.00 56.41 174 ILE A CA 1
ATOM 1415 C C . ILE A 1 174 ? -11.485 -1.323 49.155 1.00 56.41 174 ILE A C 1
ATOM 1417 O O . ILE A 1 174 ? -12.511 -1.029 49.740 1.00 56.41 174 ILE A O 1
ATOM 1421 N N . LEU A 1 175 ? -10.779 -0.401 48.495 1.00 56.69 175 LEU A N 1
ATOM 1422 C CA . LEU A 1 175 ? -11.128 1.028 48.429 1.00 56.69 175 LEU A CA 1
ATOM 1423 C C . LEU A 1 175 ? -12.368 1.341 47.565 1.00 56.69 175 LEU A C 1
ATOM 1425 O O . LEU A 1 175 ? -12.950 2.415 47.696 1.00 56.69 175 LEU A O 1
ATOM 1429 N N . SER A 1 176 ? -12.826 0.418 46.709 1.00 58.31 176 SER A N 1
ATOM 1430 C CA . SER A 1 176 ? -13.968 0.659 45.808 1.00 58.31 176 SER A CA 1
ATOM 1431 C C . SER A 1 176 ? -15.282 0.887 46.554 1.00 58.31 176 SER A C 1
ATOM 1433 O O . SER A 1 176 ? -16.141 1.601 46.044 1.00 58.31 176 SER A O 1
ATOM 1435 N N . TRP A 1 177 ? -15.436 0.334 47.766 1.00 60.03 177 TRP A N 1
ATOM 1436 C CA . TRP A 1 177 ? -16.625 0.573 48.588 1.00 60.03 177 TRP A CA 1
ATOM 1437 C C . TRP A 1 177 ? -16.696 2.026 49.077 1.00 60.03 177 TRP A C 1
ATOM 1439 O O . TRP A 1 177 ? -17.781 2.601 49.074 1.00 60.03 177 TRP A O 1
ATOM 1449 N N . ILE A 1 178 ? -15.544 2.634 49.396 1.00 61.94 178 ILE A N 1
ATOM 1450 C CA . ILE A 1 178 ? -15.436 4.026 49.864 1.00 61.94 178 ILE A CA 1
ATOM 1451 C C . ILE A 1 178 ? -15.796 4.989 48.731 1.00 61.94 178 ILE A C 1
ATOM 1453 O O . ILE A 1 178 ? -16.511 5.967 48.934 1.00 61.94 178 ILE A O 1
ATOM 1457 N N . PHE A 1 179 ? -15.381 4.672 47.503 1.00 67.56 179 PHE A N 1
ATOM 1458 C CA . PHE A 1 179 ? -15.650 5.498 46.325 1.00 67.56 179 PHE A CA 1
ATOM 1459 C C . PHE A 1 179 ? -16.920 5.105 45.553 1.00 67.56 179 PHE A C 1
ATOM 1461 O O . PHE A 1 179 ? -17.148 5.636 44.465 1.00 67.56 179 PHE A O 1
ATOM 1468 N N . ARG A 1 180 ? -17.783 4.225 46.095 1.00 72.38 180 ARG A N 1
ATOM 1469 C CA . ARG A 1 180 ? -19.011 3.760 45.410 1.00 72.38 180 ARG A CA 1
ATOM 1470 C C . ARG A 1 180 ? -19.894 4.905 44.933 1.00 72.38 180 ARG A C 1
ATOM 1472 O O . ARG A 1 180 ? -20.387 4.852 43.813 1.00 72.38 180 ARG A O 1
ATOM 1479 N N . ARG A 1 181 ? -20.075 5.933 45.768 1.00 75.44 181 ARG A N 1
ATOM 1480 C CA . ARG A 1 181 ? -20.933 7.082 45.448 1.00 75.44 181 ARG A CA 1
ATOM 1481 C C . ARG A 1 181 ? -20.363 7.900 44.291 1.00 75.44 181 ARG A C 1
ATOM 1483 O O . ARG A 1 181 ? -21.035 8.070 43.287 1.00 75.44 181 ARG A O 1
ATOM 1490 N N . ARG A 1 182 ? -19.082 8.272 44.371 1.00 74.12 182 ARG A N 1
ATOM 1491 C CA . ARG A 1 182 ? -18.380 9.010 43.307 1.00 74.12 182 ARG A CA 1
ATOM 1492 C C . ARG A 1 182 ? -18.373 8.247 41.982 1.00 74.12 182 ARG A C 1
ATOM 1494 O O . ARG A 1 182 ? -18.528 8.842 40.922 1.00 74.12 182 ARG A O 1
ATOM 1501 N N . ARG A 1 183 ? -18.211 6.925 42.046 1.00 74.75 183 ARG A N 1
ATOM 1502 C CA . ARG A 1 183 ? -18.260 6.047 40.877 1.00 74.75 183 ARG A CA 1
ATOM 1503 C C . ARG A 1 183 ? -19.660 5.971 40.263 1.00 74.75 183 ARG A C 1
ATOM 1505 O O . ARG A 1 183 ? -19.779 6.026 39.044 1.00 74.75 183 ARG A O 1
ATOM 1512 N N . ALA A 1 184 ? -20.704 5.878 41.086 1.00 79.56 184 ALA A N 1
ATOM 1513 C CA . ALA A 1 184 ? -22.089 5.936 40.621 1.00 79.56 184 ALA A CA 1
ATOM 1514 C C . ALA A 1 184 ? -22.413 7.293 39.974 1.00 79.56 184 ALA A C 1
ATOM 1516 O O . ALA A 1 184 ? -23.020 7.318 38.908 1.00 79.56 184 ALA A O 1
ATOM 1517 N N . ASP A 1 185 ? -21.929 8.395 40.553 1.00 79.56 185 ASP A N 1
ATOM 1518 C CA . ASP A 1 185 ? -22.098 9.740 39.992 1.00 79.56 185 ASP A CA 1
ATOM 1519 C C . ASP A 1 185 ? -21.394 9.880 38.630 1.00 79.56 185 ASP A C 1
ATOM 1521 O O . ASP A 1 185 ? -21.944 10.471 37.705 1.00 79.56 185 ASP A O 1
ATOM 1525 N N . GLN A 1 186 ? -20.196 9.304 38.466 1.00 76.56 186 GLN A N 1
ATOM 1526 C CA . GLN A 1 186 ? -19.495 9.275 37.175 1.00 76.56 186 GLN A CA 1
ATOM 1527 C C . GLN A 1 186 ? -20.257 8.465 36.117 1.00 76.56 186 GLN A C 1
ATOM 1529 O O . GLN A 1 186 ? -20.362 8.915 34.981 1.00 76.56 186 GLN A O 1
ATOM 1534 N N . ILE A 1 187 ? -20.823 7.309 36.484 1.00 79.44 187 ILE A N 1
ATOM 1535 C CA . ILE A 1 187 ? -21.658 6.502 35.577 1.00 79.44 187 ILE A CA 1
ATOM 1536 C C . ILE A 1 187 ? -22.931 7.258 35.181 1.00 79.44 187 ILE A C 1
ATOM 1538 O O . ILE A 1 187 ? -23.292 7.268 34.008 1.00 79.44 187 ILE A O 1
ATOM 1542 N N . ALA A 1 188 ? -23.591 7.920 36.135 1.00 79.00 188 ALA A N 1
ATOM 1543 C CA . ALA A 1 188 ? -24.780 8.721 35.858 1.00 79.00 188 ALA A CA 1
ATOM 1544 C C . ALA A 1 188 ? -24.475 9.874 34.892 1.00 79.00 188 ALA A C 1
ATOM 1546 O O . ALA A 1 188 ? -25.222 10.072 33.940 1.00 79.00 188 ALA A O 1
ATOM 1547 N N . ARG A 1 189 ? -23.343 10.567 35.082 1.00 77.38 189 ARG A N 1
ATOM 1548 C CA . ARG A 1 189 ? -22.883 11.616 34.161 1.00 77.38 189 ARG A CA 1
ATOM 1549 C C . ARG A 1 189 ? -22.609 11.074 32.766 1.00 77.38 189 ARG A C 1
ATOM 1551 O O . ARG A 1 189 ? -23.103 11.651 31.815 1.00 77.38 189 ARG A O 1
ATOM 1558 N N . MET A 1 190 ? -21.884 9.959 32.646 1.00 76.12 190 MET A N 1
ATOM 1559 C CA . MET A 1 190 ? -21.617 9.334 31.344 1.00 76.12 190 MET A CA 1
ATOM 1560 C C . MET A 1 190 ? -22.912 8.976 30.603 1.00 76.12 190 MET A C 1
ATOM 1562 O O . MET A 1 190 ? -23.004 9.195 29.400 1.00 76.12 190 MET A O 1
ATOM 1566 N N . LYS A 1 191 ? -23.936 8.498 31.319 1.00 80.38 191 LYS A N 1
ATOM 1567 C CA . LYS A 1 191 ? -25.260 8.259 30.735 1.00 80.38 191 LYS A CA 1
ATOM 1568 C C . LYS A 1 191 ? -25.951 9.555 30.304 1.00 80.38 191 LYS A C 1
ATOM 1570 O O . LYS A 1 191 ? -26.527 9.604 29.230 1.00 80.38 191 LYS A O 1
ATOM 1575 N N . GLU A 1 192 ? -25.936 10.582 31.144 1.00 76.50 192 GLU A N 1
ATOM 1576 C CA . GLU A 1 192 ? -26.661 11.831 30.887 1.00 76.50 192 GLU A CA 1
ATOM 1577 C C . GLU A 1 192 ? -26.028 12.666 29.769 1.00 76.50 192 GLU A C 1
ATOM 1579 O O . GLU A 1 192 ? -26.751 13.238 28.960 1.00 76.50 192 GLU A O 1
ATOM 1584 N N . SER A 1 193 ? -24.695 12.729 29.710 1.00 70.94 193 SER A N 1
ATOM 1585 C CA . SER A 1 193 ? -23.993 13.558 28.731 1.00 70.94 193 SER A CA 1
ATOM 1586 C C . SER A 1 193 ? -23.678 12.837 27.423 1.00 70.94 193 SER A C 1
ATOM 1588 O O . SER A 1 193 ? -23.529 13.509 26.418 1.00 70.94 193 SER A O 1
ATOM 1590 N N . LEU A 1 194 ? -23.553 11.504 27.420 1.00 67.50 194 LEU A N 1
ATOM 1591 C CA . LEU A 1 194 ? -23.019 10.749 26.268 1.00 67.50 194 LEU A CA 1
ATOM 1592 C C . LEU A 1 194 ? -23.869 9.544 25.874 1.00 67.50 194 LEU A C 1
ATOM 1594 O O . LEU A 1 194 ? -23.459 8.758 25.026 1.00 67.50 194 LEU A O 1
ATOM 1598 N N . ASP A 1 195 ? -24.987 9.336 26.567 1.00 72.81 195 ASP A N 1
ATOM 1599 C CA . ASP A 1 195 ? -25.823 8.142 26.444 1.00 72.81 195 ASP A CA 1
ATOM 1600 C C . ASP A 1 195 ? -25.067 6.815 26.688 1.00 72.81 195 ASP A C 1
ATOM 1602 O O . ASP A 1 195 ? -25.491 5.741 26.266 1.00 72.81 195 ASP A O 1
ATOM 1606 N N . ILE A 1 196 ? -23.942 6.848 27.422 1.00 77.75 196 ILE A N 1
ATOM 1607 C CA . ILE A 1 196 ? -23.182 5.639 27.772 1.00 77.75 196 ILE A CA 1
ATOM 1608 C C . ILE A 1 196 ? -23.845 4.940 28.967 1.00 77.75 196 ILE A C 1
ATOM 1610 O O . ILE A 1 196 ? -23.772 5.376 30.119 1.00 77.75 196 ILE A O 1
ATOM 1614 N N . VAL A 1 197 ? -24.462 3.792 28.708 1.00 81.38 197 VAL A N 1
ATOM 1615 C CA . VAL A 1 197 ? -25.144 2.931 29.671 1.00 81.38 197 VAL A CA 1
ATOM 1616 C C . VAL A 1 197 ? -24.189 1.863 30.200 1.00 81.38 197 VAL A C 1
ATOM 1618 O O . VAL A 1 197 ? -23.731 0.984 29.474 1.00 81.38 197 VAL A O 1
ATOM 1621 N N . CYS A 1 198 ? -23.934 1.885 31.509 1.00 80.69 198 CYS A N 1
ATOM 1622 C CA . CYS A 1 198 ? -23.172 0.848 32.209 1.00 80.69 198 CYS A CA 1
ATOM 1623 C C . CYS A 1 198 ? -24.082 0.055 33.155 1.00 80.69 198 CYS A C 1
ATOM 1625 O O . CYS A 1 198 ? -24.852 0.646 33.914 1.00 80.69 198 CYS A O 1
ATOM 1627 N N . GLN A 1 199 ? -23.956 -1.274 33.172 1.00 75.62 199 GLN A N 1
ATOM 1628 C CA . GLN A 1 199 ? -24.664 -2.152 34.102 1.00 75.62 199 GLN A CA 1
ATOM 1629 C C . GLN A 1 199 ? -23.671 -3.041 34.858 1.00 75.62 199 GLN A C 1
ATOM 1631 O O . GLN A 1 199 ? -23.011 -3.916 34.304 1.00 75.62 199 GLN A O 1
ATOM 1636 N N . GLY A 1 200 ? -23.564 -2.819 36.170 1.00 74.31 200 GLY A N 1
ATOM 1637 C CA . GLY A 1 200 ? -22.642 -3.570 37.018 1.00 74.31 200 GLY A CA 1
ATOM 1638 C C . GLY A 1 200 ? -21.179 -3.319 36.648 1.00 74.31 200 GLY A C 1
ATOM 1639 O O . GLY A 1 200 ? -20.650 -2.239 36.906 1.00 74.31 200 GLY A O 1
ATOM 1640 N N . THR A 1 201 ? -20.518 -4.342 36.105 1.00 72.75 201 THR A N 1
ATOM 1641 C CA . THR A 1 201 ? -19.099 -4.308 35.712 1.00 72.75 201 THR A CA 1
ATOM 1642 C C . THR A 1 201 ? -18.894 -4.206 34.202 1.00 72.75 201 THR A C 1
ATOM 1644 O O . THR A 1 201 ? -17.768 -4.368 33.747 1.00 72.75 201 THR A O 1
ATOM 1647 N N . GLU A 1 202 ? -19.954 -3.960 33.433 1.00 73.69 202 GLU A N 1
ATOM 1648 C CA . GLU A 1 202 ? -19.887 -3.978 31.974 1.00 73.69 202 GLU A CA 1
ATOM 1649 C C . GLU A 1 202 ? -20.735 -2.867 31.350 1.00 73.69 202 GLU A C 1
ATOM 1651 O O . GLU A 1 202 ? -21.825 -2.530 31.825 1.00 73.69 202 GLU A O 1
ATOM 1656 N N . MET A 1 203 ? -20.226 -2.291 30.270 1.00 80.12 203 MET A N 1
ATOM 1657 C CA . MET A 1 203 ? -20.947 -1.335 29.440 1.00 80.12 203 MET A CA 1
ATOM 1658 C C . MET A 1 203 ? -21.924 -2.042 28.487 1.00 80.12 203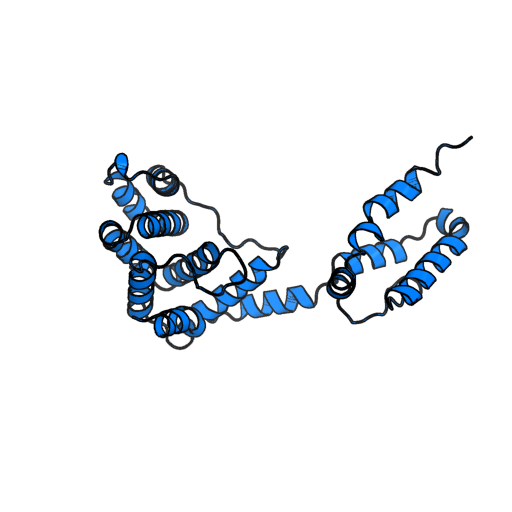 MET A C 1
ATOM 1660 O O . MET A 1 203 ? -21.605 -3.085 27.927 1.00 80.12 203 MET A O 1
ATOM 1664 N N . GLN A 1 204 ? -23.106 -1.462 28.287 1.00 80.44 204 GLN A N 1
ATOM 1665 C CA . GLN A 1 204 ? -24.223 -2.084 27.571 1.00 80.44 204 GLN A CA 1
ATOM 1666 C C . GLN A 1 204 ? -24.478 -1.502 26.172 1.00 80.44 204 GLN A C 1
ATOM 1668 O O . GLN A 1 204 ? -25.175 -2.141 25.383 1.00 80.44 204 GLN A O 1
ATOM 1673 N N . ASN A 1 205 ? -23.940 -0.323 25.830 1.00 75.94 205 ASN A N 1
ATOM 1674 C CA . ASN A 1 205 ? -24.093 0.230 24.478 1.00 75.94 205 ASN A CA 1
ATOM 1675 C C . ASN A 1 205 ? -23.540 -0.748 23.446 1.00 75.94 205 ASN A C 1
ATOM 1677 O O . ASN A 1 205 ? -22.480 -1.343 23.657 1.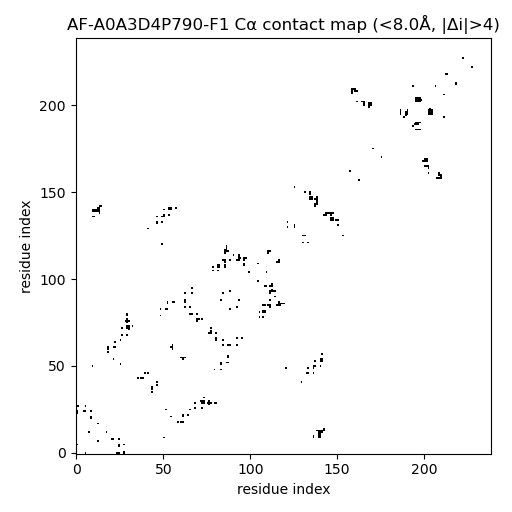00 75.94 205 ASN A O 1
ATOM 1681 N N . ARG A 1 206 ? -24.225 -0.872 22.307 1.00 66.00 206 ARG A N 1
ATOM 1682 C CA . ARG A 1 206 ? -23.724 -1.614 21.140 1.00 66.00 206 ARG A CA 1
ATOM 1683 C C . ARG A 1 206 ? -22.892 -0.751 20.193 1.00 66.00 206 ARG A C 1
ATOM 1685 O O . ARG A 1 206 ? -22.122 -1.305 19.422 1.00 66.00 206 ARG A O 1
ATOM 1692 N N . GLU A 1 207 ? -23.051 0.567 20.254 1.00 64.62 207 GLU A N 1
ATOM 1693 C CA . GLU A 1 207 ? -22.370 1.516 19.370 1.00 64.62 207 GLU A CA 1
ATOM 1694 C C . GLU A 1 207 ? -20.866 1.585 19.651 1.00 64.62 207 GLU A C 1
ATOM 1696 O O . GLU A 1 207 ? -20.403 1.304 20.764 1.00 64.62 207 GLU A O 1
ATOM 1701 N N . ASP A 1 208 ? -20.097 1.967 18.634 1.00 61.34 208 ASP A N 1
ATOM 1702 C CA . ASP A 1 208 ? -18.674 2.226 18.800 1.00 61.34 208 ASP A CA 1
ATOM 1703 C C . ASP A 1 208 ? -18.483 3.518 19.606 1.00 61.34 208 ASP A C 1
ATOM 1705 O O . ASP A 1 208 ? -18.824 4.617 19.160 1.00 61.34 208 ASP A O 1
ATOM 1709 N N . LEU A 1 209 ? -17.955 3.374 20.824 1.00 63.38 209 LEU A N 1
ATOM 1710 C CA . LEU A 1 209 ? -17.729 4.510 21.708 1.00 63.38 209 LEU A CA 1
ATOM 1711 C C . LEU A 1 209 ? -16.671 5.461 21.158 1.00 63.38 209 LEU A C 1
ATOM 1713 O O . LEU A 1 209 ? -16.709 6.640 21.501 1.00 63.38 209 LEU A O 1
ATOM 1717 N N . ASP A 1 210 ? -15.754 4.986 20.314 1.00 59.84 210 ASP A N 1
ATOM 1718 C CA . ASP A 1 210 ? -14.713 5.841 19.749 1.00 59.84 210 ASP A CA 1
ATOM 1719 C C . ASP A 1 210 ? -15.351 6.887 18.810 1.00 59.84 210 ASP A C 1
ATOM 1721 O O . ASP A 1 210 ? -14.946 8.047 18.813 1.00 59.84 210 ASP A O 1
ATOM 1725 N N . VAL A 1 211 ? -16.434 6.530 18.105 1.00 55.28 211 VAL A N 1
ATOM 1726 C CA . VAL A 1 211 ? -17.205 7.450 17.246 1.00 55.28 211 VAL A CA 1
ATOM 1727 C C . VAL A 1 211 ? -18.014 8.454 18.070 1.00 55.28 211 VAL A C 1
ATOM 1729 O O . VAL A 1 211 ? -18.004 9.643 17.756 1.00 55.28 211 VAL A O 1
ATOM 1732 N N . LEU A 1 212 ? -18.659 8.009 19.153 1.00 55.50 212 LEU A N 1
ATOM 1733 C CA . LEU A 1 212 ? -19.396 8.898 20.062 1.00 55.50 212 LEU A CA 1
ATOM 1734 C C . LEU A 1 212 ? -18.464 9.917 20.740 1.00 55.50 212 LEU A C 1
ATOM 1736 O O . LEU A 1 212 ? -18.806 11.089 20.866 1.00 55.50 212 LEU A O 1
ATOM 1740 N N . CYS A 1 213 ? -17.249 9.496 21.102 1.00 54.34 213 CYS A N 1
ATOM 1741 C CA . CYS A 1 213 ? -16.233 10.370 21.692 1.00 54.34 213 CYS A CA 1
ATOM 1742 C C . CYS A 1 213 ? -15.626 11.364 20.683 1.00 54.34 213 CYS A C 1
ATOM 1744 O O . CYS A 1 213 ? -15.129 12.410 21.091 1.00 54.34 213 CYS A O 1
ATOM 1746 N N . LEU A 1 214 ? -15.628 11.052 19.382 1.00 50.28 214 LEU A N 1
ATOM 1747 C CA . LEU A 1 214 ? -15.121 11.940 18.327 1.00 50.28 214 LEU A CA 1
ATOM 1748 C C . LEU A 1 214 ? -16.152 12.984 17.870 1.00 50.28 214 LEU A C 1
ATOM 1750 O O . LEU A 1 214 ? -15.760 14.043 17.387 1.00 50.28 214 LEU A O 1
ATOM 1754 N N . GLN A 1 215 ? -17.451 12.699 18.008 1.00 47.97 215 GLN A N 1
ATOM 1755 C CA . GLN A 1 215 ? -18.533 13.606 17.602 1.00 47.97 215 GLN A CA 1
ATOM 1756 C C . GLN A 1 215 ? -18.736 14.789 18.559 1.00 47.97 215 GLN A C 1
ATOM 1758 O O . GLN A 1 215 ? -19.240 15.831 18.141 1.00 47.97 215 GLN A O 1
ATOM 1763 N N . GLU A 1 216 ? -18.302 14.677 19.815 1.00 49.72 216 GLU A N 1
ATOM 1764 C CA . GLU A 1 216 ? -18.251 15.812 20.734 1.00 49.72 216 GLU A CA 1
ATOM 1765 C C . GLU A 1 216 ? -16.848 16.438 20.740 1.00 49.72 216 GLU A C 1
ATOM 1767 O O . GLU A 1 216 ? -15.919 15.915 21.356 1.00 49.72 216 GLU A O 1
ATOM 1772 N N . GLU A 1 217 ? -16.689 17.616 20.124 1.00 41.53 217 GLU A N 1
ATOM 1773 C CA . GLU A 1 217 ? -15.441 18.412 20.064 1.00 41.53 217 GLU A CA 1
ATOM 1774 C C . GLU A 1 217 ? -14.807 18.762 21.443 1.00 41.53 217 GLU A C 1
ATOM 1776 O O . GLU A 1 217 ? -13.781 19.440 21.518 1.00 41.53 217 GLU A O 1
ATOM 1781 N N . GLY A 1 218 ? -15.378 18.298 22.560 1.00 43.94 218 GLY A N 1
ATOM 1782 C CA . GLY A 1 218 ? -14.882 18.481 23.928 1.00 43.94 218 GLY A CA 1
ATOM 1783 C C . GLY A 1 218 ? -14.280 17.234 24.592 1.00 43.94 218 GLY A C 1
ATOM 1784 O O . GLY A 1 218 ? -13.742 17.341 25.700 1.00 43.94 218 GLY A O 1
ATOM 1785 N N . PHE A 1 219 ? -14.337 16.056 23.963 1.00 42.56 219 PHE A N 1
ATOM 1786 C CA . PHE A 1 219 ? -14.098 14.798 24.678 1.00 42.56 219 PHE A CA 1
ATOM 1787 C C . PHE A 1 219 ? -12.634 14.521 25.048 1.00 42.56 219 PHE A C 1
ATOM 1789 O O . PHE A 1 219 ? -12.357 13.937 26.098 1.00 42.56 219 PHE A O 1
ATOM 1796 N N . GLY A 1 220 ? -11.683 15.054 24.272 1.00 39.78 220 GLY A N 1
ATOM 1797 C CA . GLY A 1 220 ? -10.248 14.974 24.580 1.00 39.78 220 GLY A CA 1
ATOM 1798 C C . GLY A 1 220 ? -9.835 15.669 25.888 1.00 39.78 220 GLY A C 1
ATOM 1799 O O . GLY A 1 220 ? -8.721 15.463 26.359 1.00 39.78 220 GLY A O 1
ATOM 1800 N N . ARG A 1 221 ? -10.716 16.481 26.497 1.00 38.75 221 ARG A N 1
ATOM 1801 C CA . ARG A 1 221 ? -10.503 17.093 27.824 1.00 38.75 221 ARG A CA 1
ATOM 1802 C C . ARG A 1 221 ? -11.352 16.476 28.937 1.00 38.75 221 ARG A C 1
ATOM 1804 O O . ARG A 1 221 ? -11.017 16.662 30.104 1.00 38.75 221 ARG A O 1
ATOM 1811 N N . ALA A 1 222 ? -12.447 15.789 28.608 1.00 39.62 222 ALA A N 1
ATOM 1812 C CA . ALA A 1 222 ? -13.410 15.289 29.593 1.00 39.62 222 ALA A CA 1
ATOM 1813 C C . ALA A 1 222 ? -13.045 13.898 30.133 1.00 39.62 222 ALA A C 1
ATOM 1815 O O . ALA A 1 222 ? -13.293 13.611 31.306 1.00 39.62 222 ALA A O 1
ATOM 1816 N N . ILE A 1 223 ? -12.402 13.065 29.311 1.00 42.62 223 ILE A N 1
ATOM 1817 C CA . ILE A 1 223 ? -11.794 11.808 29.748 1.00 42.62 223 ILE A CA 1
ATOM 1818 C C . ILE A 1 223 ? -10.314 11.842 29.384 1.00 42.62 223 ILE A C 1
ATOM 1820 O O . ILE A 1 223 ? -9.841 11.170 28.472 1.00 42.62 223 ILE A O 1
ATOM 1824 N N . ASP A 1 224 ? -9.563 12.637 30.136 1.00 44.25 224 ASP A N 1
ATOM 1825 C CA . ASP A 1 224 ? -8.140 12.380 30.279 1.00 44.25 224 ASP A CA 1
ATOM 1826 C C . ASP A 1 224 ? -8.025 11.052 31.057 1.00 44.25 224 ASP A C 1
ATOM 1828 O O . ASP A 1 224 ? -8.239 10.970 32.268 1.00 44.25 224 ASP A O 1
ATOM 1832 N N . VAL A 1 225 ? -7.838 9.956 30.319 1.00 43.06 225 VAL A N 1
ATOM 1833 C CA . VAL A 1 225 ? -7.746 8.604 30.889 1.00 43.06 225 VAL A CA 1
ATOM 1834 C C . VAL A 1 225 ? -6.507 8.483 31.785 1.00 43.06 225 VAL A C 1
ATOM 1836 O O . VAL A 1 225 ? -6.522 7.717 32.747 1.00 43.06 225 VAL A O 1
ATOM 1839 N N . ASP A 1 226 ? -5.493 9.322 31.567 1.00 40.59 226 ASP A N 1
ATOM 1840 C CA . ASP A 1 226 ? -4.353 9.446 32.472 1.00 40.59 226 ASP A CA 1
ATOM 1841 C C . ASP A 1 226 ? -4.741 10.236 33.738 1.00 40.59 226 ASP A C 1
ATOM 1843 O O . ASP A 1 226 ? -4.222 9.964 34.820 1.00 40.59 226 ASP A O 1
ATOM 1847 N N . GLN A 1 227 ? -5.741 11.127 33.682 1.00 40.38 227 GLN A N 1
ATOM 1848 C CA . GLN A 1 227 ? -6.399 11.697 34.872 1.00 40.38 227 GLN A CA 1
ATOM 1849 C C . GLN A 1 227 ? -7.307 10.731 35.633 1.00 40.38 227 GLN A C 1
ATOM 1851 O O . GLN A 1 227 ? -7.563 10.974 36.818 1.00 40.38 227 GLN A O 1
ATOM 1856 N N . LEU A 1 228 ? -7.780 9.643 35.025 1.00 41.38 228 LEU A N 1
ATOM 1857 C CA . LEU A 1 228 ? -8.455 8.575 35.768 1.00 41.38 228 LEU A CA 1
ATOM 1858 C C . LEU A 1 228 ? -7.478 7.856 36.716 1.00 41.38 228 LEU A C 1
ATOM 1860 O O . LEU A 1 228 ? -7.887 7.504 37.823 1.00 41.38 228 LEU A O 1
ATOM 1864 N N . ASP A 1 229 ? -6.195 7.745 36.353 1.00 37.03 229 ASP A N 1
ATOM 1865 C CA . ASP A 1 229 ? -5.132 7.232 37.232 1.00 37.03 229 ASP A CA 1
ATOM 1866 C C . ASP A 1 229 ? -4.465 8.341 38.092 1.00 37.03 229 ASP A C 1
ATOM 1868 O O . ASP A 1 229 ? -4.211 8.133 39.281 1.00 37.03 229 ASP A O 1
ATOM 1872 N N . LEU A 1 230 ? -4.260 9.567 37.584 1.00 33.69 230 LEU A N 1
ATOM 1873 C CA . LEU A 1 230 ? -3.648 10.680 38.343 1.00 33.69 230 LEU A CA 1
ATOM 1874 C C . LEU A 1 230 ? -4.558 11.253 39.444 1.00 33.69 230 LEU A C 1
ATOM 1876 O O . LEU A 1 230 ? -4.054 11.697 40.480 1.00 33.69 230 LEU A O 1
ATOM 1880 N N . ASN A 1 231 ? -5.885 11.222 39.284 1.00 34.03 231 ASN A N 1
ATOM 1881 C CA . ASN A 1 231 ? -6.808 11.617 40.359 1.00 34.03 231 ASN A CA 1
ATOM 1882 C C . ASN A 1 231 ? -6.931 10.554 41.464 1.00 34.03 231 ASN A C 1
ATOM 1884 O O . ASN A 1 231 ? -7.410 10.876 42.550 1.00 34.03 231 ASN A O 1
ATOM 1888 N N . LEU A 1 232 ? -6.473 9.320 41.219 1.00 34.88 232 LEU A N 1
ATOM 1889 C CA . LEU A 1 232 ? -6.302 8.293 42.252 1.00 34.88 232 LEU A CA 1
ATOM 1890 C C . LEU A 1 232 ? -4.963 8.451 42.995 1.00 34.88 232 LEU A C 1
ATOM 1892 O O . LEU A 1 232 ? -4.889 8.129 44.179 1.00 34.88 232 LEU A O 1
ATOM 1896 N N . ALA A 1 233 ? -3.931 9.002 42.344 1.00 30.50 233 ALA A N 1
ATOM 1897 C CA . ALA A 1 233 ? -2.628 9.269 42.961 1.00 30.50 233 ALA A CA 1
ATOM 1898 C C . ALA A 1 233 ? -2.595 10.560 43.811 1.00 30.50 233 ALA A C 1
ATOM 1900 O O . ALA A 1 233 ? -1.927 10.606 44.843 1.00 30.50 233 ALA A O 1
ATOM 1901 N N . LYS A 1 234 ? -3.332 11.613 43.426 1.00 29.36 234 LYS A N 1
ATOM 1902 C CA . LYS A 1 234 ? -3.290 12.922 44.114 1.00 29.36 234 LYS A CA 1
ATOM 1903 C C . LYS A 1 234 ? -4.082 13.012 45.424 1.00 29.36 234 LYS A C 1
ATOM 1905 O O . LYS A 1 234 ? -3.834 13.925 46.199 1.00 29.36 234 LYS A O 1
ATOM 1910 N N . THR A 1 235 ? -4.978 12.074 45.728 1.00 37.34 235 THR A N 1
ATOM 1911 C CA . THR A 1 235 ? -5.693 12.044 47.023 1.00 37.34 235 THR A CA 1
ATOM 1912 C C . THR A 1 235 ? -4.942 11.283 48.121 1.00 37.34 235 THR A C 1
ATOM 1914 O O . THR A 1 235 ? -5.503 11.036 49.182 1.00 37.34 235 THR A O 1
ATOM 1917 N N . GLY A 1 236 ? -3.691 10.879 47.868 1.00 31.91 236 GLY A N 1
ATOM 1918 C CA . GLY A 1 236 ? -2.851 10.159 48.826 1.00 31.91 236 GLY A CA 1
ATOM 1919 C C . GLY A 1 236 ? -1.941 11.031 49.693 1.00 31.91 236 GLY A C 1
ATOM 1920 O O . GLY A 1 236 ? -1.332 10.485 50.605 1.00 31.91 236 GLY A O 1
ATOM 1921 N N . HIS A 1 237 ? -1.809 12.338 49.433 1.00 33.38 237 HIS A N 1
ATOM 1922 C CA . HIS A 1 237 ? -0.974 13.261 50.221 1.00 33.38 237 HIS A CA 1
ATOM 1923 C C . HIS A 1 237 ? -1.736 14.565 50.485 1.00 33.38 237 HIS A C 1
ATOM 1925 O O . HIS A 1 237 ? -1.604 15.547 49.755 1.00 33.38 237 HIS A O 1
ATOM 1931 N N . SER A 1 238 ? -2.579 14.556 51.510 1.00 29.80 238 SER A N 1
ATOM 1932 C CA . SER A 1 238 ? -3.082 15.757 52.180 1.00 29.80 238 SER A CA 1
ATOM 1933 C C . SER A 1 238 ? -3.482 15.361 53.597 1.00 29.80 238 SER A C 1
ATOM 1935 O O . SER A 1 238 ? -4.655 15.115 53.851 1.00 29.80 238 SER A O 1
ATOM 1937 N N . ASP A 1 239 ? -2.475 15.227 54.454 1.00 34.50 239 ASP A N 1
ATOM 1938 C CA . ASP A 1 239 ? -2.501 15.618 55.867 1.00 34.50 239 ASP A CA 1
ATOM 1939 C C . ASP A 1 239 ? -1.129 16.234 56.177 1.00 34.50 239 ASP A C 1
ATOM 1941 O O . ASP A 1 239 ? -0.113 15.637 55.739 1.00 34.50 239 ASP A O 1
#

Secondary structure (DSSP, 8-state):
--HHHHHHHHHHGGGS--HHHHHHHHHHHHH---------SS-HHHHHHHHHHHHHHH-THHHHHHHHHTTTS-HHHHHHHHHHHHHH--HHHHHHHHTS-GGG--HHHHHHHTT--PPPS--SSP-SHHHHHHHHHHHHH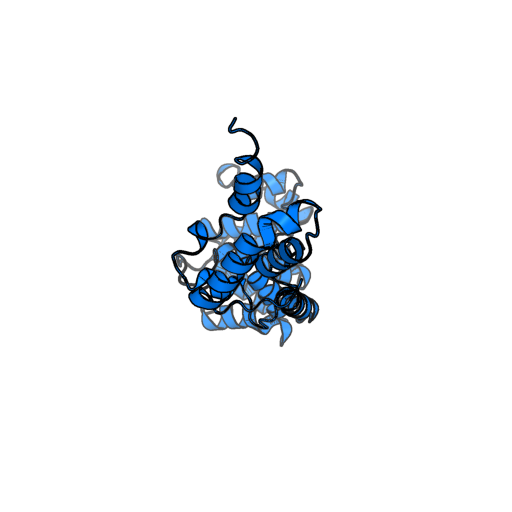H--SHHHHHHHHHHHSPPHHHHHHHHHHH---GGGGTTHHHHHHHHHHHHHHH---EETTEE---S-HHHHHHHSTTHHHH--HHHHHHHHHGGG---

Foldseek 3Di:
DDPVLLVCCQQACQVPPDPVSLLVSLLCVQAPPDDDPPPDPPPVLLLVLLLNLLSCVVPVCVLVSLLVSLVVGDLVSVVSSLQSCLARPDPVQLVSLVPDDPVSDDPSSVCSVVVHHDDDPADDDDDDPVNLSSLSSNCSNNVDCVSVVSVVVVVVDQAPCQVLQLVVLQDDDPCCVVCVVVVVVVQVCCCVPQVFHDDRSHTDDPDRVVVSLVVPPCNCPVCPVVCVVVVVVVVPDDD

pLDDT: mean 78.14, std 18.83, range [29.36, 97.88]

Radius of gyration: 25.37 Å; Cα contacts (8 Å, |Δi|>4): 208; chains: 1; bounding box: 52×30×76 Å

Sequence (239 aa):
MDHEAFNQTLQFHYRSPSPEAAAEALRWWVTASHPMQVEFHANPCNLVLYAFICLAELHPSLIRTSEQLYEEANSWGQGFLARFLAHVGDTASETWAGNKSDADSNRDLQLLRSGKRHDRIRTLPIVYPVQLDLLWTEFCITGDEKPVHDIVWCFNEPSVVRRRLNEWLAKRGILSWIFRRRRADQIARMKESLDIVCQGTEMQNREDLDVLCLQEEGFGRAIDVDQLDLNLAKTGHSD

Mean predicted aligned error: 12.12 Å